Protein AF-A0A7W0FIL6-F1 (afdb_monomer_lite)

Secondary structure (DSSP, 8-state):
----------S---------S-HHHHHHHHHHHHHHSS-GGG--HHHHHHHHHHHHHHHHHHHS-HHHHHHHHHHHHHHHHHHHHHHTTSS-HHHHTSTTEE-SEE--TT---SSGGG-EEEE--SEETTEEEHHHHHHHHHH-SPPS-SS-EEEEHHHHHHHHHHHHHHHHHHH---------EEEEEE-SSEEEEEEEEEGGGTTT----STT-PPEEEEGGGS-HHHHHHHHHHTTT-----TTEEEEEPPPEEPPHHHHHHH-

Structure (mmCIF, N/CA/C/O backbone):
data_AF-A0A7W0FIL6-F1
#
_entry.id   AF-A0A7W0FIL6-F1
#
loop_
_atom_site.group_PDB
_atom_site.id
_atom_site.type_symbol
_atom_site.label_atom_id
_atom_site.label_alt_id
_atom_site.label_comp_id
_atom_site.label_asym_id
_atom_site.label_entity_id
_atom_site.label_seq_id
_atom_site.pdbx_PDB_ins_code
_atom_site.Cartn_x
_atom_site.Cartn_y
_atom_site.Cartn_z
_atom_site.occupancy
_atom_site.B_iso_or_equiv
_atom_site.auth_seq_id
_atom_site.auth_comp_id
_atom_site.auth_asym_id
_atom_site.auth_atom_id
_atom_site.pdbx_PDB_model_num
ATOM 1 N N . MET A 1 1 ? 7.454 -7.075 -6.061 1.00 23.70 1 MET A N 1
ATOM 2 C CA . MET A 1 1 ? 6.419 -7.302 -5.032 1.00 23.70 1 MET A CA 1
ATOM 3 C C . MET A 1 1 ? 5.156 -7.691 -5.775 1.00 23.70 1 MET A C 1
ATOM 5 O O . MET A 1 1 ? 4.804 -6.986 -6.708 1.00 23.70 1 MET A O 1
ATOM 9 N N . THR A 1 2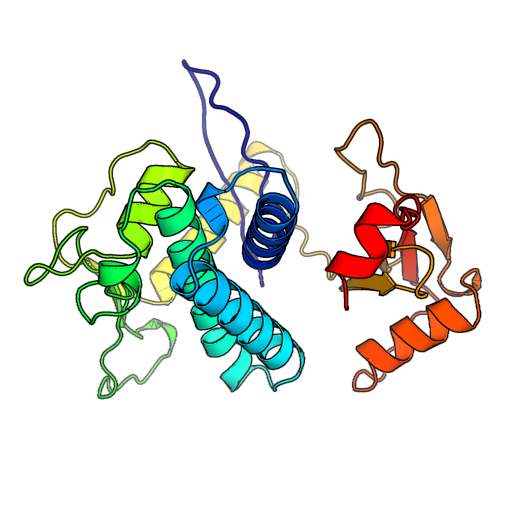 ? 4.572 -8.843 -5.459 1.00 19.53 2 THR A N 1
ATOM 10 C CA . THR A 1 2 ? 3.413 -9.409 -6.169 1.00 19.53 2 THR A CA 1
ATOM 11 C C . THR A 1 2 ? 2.161 -9.177 -5.337 1.00 19.53 2 THR A C 1
ATOM 13 O O . THR A 1 2 ? 2.180 -9.516 -4.156 1.00 19.53 2 THR A O 1
ATOM 16 N N . PHE A 1 3 ? 1.075 -8.700 -5.945 1.00 24.05 3 PHE A N 1
ATOM 17 C CA . PHE A 1 3 ? -0.268 -8.864 -5.396 1.00 24.05 3 PHE A CA 1
ATOM 18 C C . PHE A 1 3 ? -1.209 -9.386 -6.491 1.00 24.05 3 PHE A C 1
ATOM 20 O O . PHE A 1 3 ? -1.216 -8.903 -7.618 1.00 24.05 3 PHE A O 1
ATOM 27 N N . ILE A 1 4 ? -1.989 -10.417 -6.162 1.00 24.59 4 ILE A N 1
ATOM 28 C CA . ILE A 1 4 ? -3.067 -10.944 -7.003 1.00 24.59 4 ILE A CA 1
ATOM 29 C C . ILE A 1 4 ? -4.381 -10.628 -6.292 1.00 24.59 4 ILE A C 1
ATOM 31 O O . ILE A 1 4 ? -4.559 -10.971 -5.124 1.00 24.59 4 ILE A O 1
ATOM 35 N N . LEU A 1 5 ? -5.298 -9.979 -7.006 1.00 23.75 5 LEU A N 1
ATOM 36 C CA . LEU A 1 5 ? -6.695 -9.819 -6.621 1.00 23.75 5 LEU A CA 1
ATOM 37 C C . LEU A 1 5 ? -7.485 -10.998 -7.212 1.00 23.75 5 LEU A C 1
ATOM 39 O O . LEU A 1 5 ? -7.456 -11.203 -8.423 1.00 23.75 5 LEU A O 1
ATOM 43 N N . CYS A 1 6 ? -8.197 -11.761 -6.380 1.00 23.89 6 CYS A N 1
ATOM 44 C CA . CYS A 1 6 ? -9.099 -12.827 -6.825 1.00 23.89 6 CYS A CA 1
ATOM 45 C C . CYS A 1 6 ? -10.496 -12.635 -6.210 1.00 23.89 6 CYS A C 1
ATOM 47 O O . CYS A 1 6 ? -10.616 -12.370 -5.013 1.00 23.89 6 CYS A O 1
ATOM 49 N N . ILE A 1 7 ? -11.553 -12.768 -7.021 1.00 25.56 7 ILE A N 1
ATOM 50 C CA . ILE A 1 7 ? -12.960 -12.807 -6.583 1.00 25.56 7 ILE A CA 1
ATOM 51 C C . ILE A 1 7 ? -13.721 -13.817 -7.465 1.00 25.56 7 ILE A C 1
ATOM 53 O O . ILE A 1 7 ? -13.790 -13.584 -8.673 1.00 25.56 7 ILE A O 1
ATOM 57 N N . PRO A 1 8 ? -14.373 -14.866 -6.915 1.00 25.77 8 PRO A N 1
ATOM 58 C CA . PRO A 1 8 ? -15.350 -15.651 -7.664 1.00 25.77 8 PRO A CA 1
ATOM 59 C C . PRO A 1 8 ? -16.820 -15.347 -7.296 1.00 25.77 8 PRO A C 1
ATOM 61 O O . PRO A 1 8 ? -17.249 -15.457 -6.152 1.00 25.77 8 PRO A O 1
ATOM 64 N N . THR A 1 9 ? -17.535 -14.955 -8.357 1.00 33.50 9 THR A N 1
ATOM 65 C CA . THR A 1 9 ? -18.877 -15.315 -8.880 1.00 33.50 9 THR A CA 1
ATOM 66 C C . THR A 1 9 ? -20.169 -15.373 -8.041 1.00 33.50 9 THR A C 1
ATOM 68 O O . THR A 1 9 ? -20.276 -16.157 -7.105 1.00 33.50 9 THR A O 1
ATOM 71 N N . LYS A 1 10 ? -21.184 -14.697 -8.635 1.00 35.38 10 LYS A N 1
ATOM 72 C CA . LYS A 1 10 ? -22.662 -14.884 -8.636 1.00 35.38 10 LYS A CA 1
ATOM 73 C C . LYS A 1 10 ? -23.343 -14.668 -7.274 1.00 35.38 10 LYS A C 1
ATOM 75 O O . LYS A 1 10 ? -23.171 -15.458 -6.366 1.00 35.38 10 LYS A O 1
ATOM 80 N N . ASP A 1 11 ? -24.054 -13.574 -6.987 1.00 33.28 11 ASP A N 1
ATOM 81 C CA . ASP A 1 11 ? -25.182 -12.994 -7.738 1.00 33.28 11 ASP A CA 1
ATOM 82 C C . ASP A 1 11 ? -25.382 -11.483 -7.501 1.00 33.28 11 ASP A C 1
ATOM 84 O O . ASP A 1 11 ? -26.488 -10.960 -7.585 1.00 33.28 11 ASP A O 1
ATOM 88 N N . TYR A 1 12 ? -24.323 -10.729 -7.230 1.00 32.66 12 TYR A N 1
ATOM 89 C CA . TYR A 1 12 ? -24.410 -9.268 -7.207 1.00 32.66 12 TYR A CA 1
ATOM 90 C C . TYR A 1 12 ? -23.158 -8.721 -7.868 1.00 32.66 12 TYR A C 1
ATOM 92 O O . TYR A 1 12 ? -22.066 -8.941 -7.353 1.00 32.66 12 TYR A O 1
ATOM 100 N N . LEU A 1 13 ? -23.311 -8.060 -9.021 1.00 30.88 13 LEU A N 1
ATOM 101 C CA . LEU A 1 13 ? -22.233 -7.304 -9.662 1.00 30.88 13 LEU A CA 1
ATOM 102 C C . LEU A 1 13 ? -21.707 -6.272 -8.648 1.00 30.88 13 LEU A C 1
ATOM 104 O O . LEU A 1 13 ? -22.425 -5.314 -8.347 1.00 30.88 13 LEU A O 1
ATOM 108 N N . PRO A 1 14 ? -20.498 -6.451 -8.081 1.00 30.64 14 PRO A N 1
ATOM 109 C CA . PRO A 1 14 ? -19.893 -5.447 -7.228 1.00 30.64 14 PRO A CA 1
ATOM 110 C C . PRO A 1 14 ? -19.280 -4.371 -8.123 1.00 30.64 14 PRO A C 1
ATOM 112 O O . PRO A 1 14 ? -18.805 -4.660 -9.221 1.00 30.64 14 PRO A O 1
ATOM 115 N N . VAL A 1 15 ? -19.251 -3.131 -7.638 1.00 34.34 15 VAL A N 1
ATOM 116 C CA . VAL A 1 15 ? -18.434 -2.074 -8.243 1.00 34.34 15 VAL A CA 1
ATOM 117 C C . VAL A 1 15 ? -16.994 -2.582 -8.306 1.00 34.34 15 VAL A C 1
ATOM 119 O O . VAL A 1 15 ? -16.379 -2.878 -7.282 1.00 34.34 15 VAL A O 1
ATOM 122 N N . GLU A 1 16 ? -16.508 -2.750 -9.527 1.00 28.12 16 GLU A N 1
ATOM 123 C CA . GLU A 1 16 ? -15.200 -3.293 -9.847 1.00 28.12 16 GLU A CA 1
ATOM 124 C C . GLU A 1 16 ? -14.116 -2.329 -9.344 1.00 28.12 16 GLU A C 1
ATOM 126 O O . GLU A 1 16 ? -13.924 -1.249 -9.897 1.00 28.12 16 GLU A O 1
ATOM 131 N N . VAL A 1 17 ? -13.404 -2.696 -8.276 1.00 30.67 17 VAL A N 1
ATOM 132 C CA . VAL A 1 17 ? -12.165 -2.007 -7.897 1.00 30.67 17 VAL A CA 1
ATOM 133 C C . VAL A 1 17 ? -11.016 -2.786 -8.530 1.00 30.67 17 VAL A C 1
ATOM 135 O O . VAL A 1 17 ? -10.491 -3.730 -7.941 1.00 30.67 17 VAL A O 1
ATOM 138 N N . LYS A 1 18 ? -10.660 -2.423 -9.769 1.00 31.72 18 LYS A N 1
ATOM 139 C CA . LYS A 1 18 ? -9.449 -2.912 -10.443 1.00 31.72 18 LYS A CA 1
ATOM 140 C C . LYS A 1 18 ? -8.227 -2.266 -9.780 1.00 31.72 18 LYS A C 1
ATOM 142 O O . LYS A 1 18 ? -7.834 -1.162 -10.147 1.00 31.72 18 LYS A O 1
ATOM 147 N N . THR A 1 19 ? -7.632 -2.922 -8.788 1.00 34.34 19 THR A N 1
ATOM 148 C CA . THR A 1 19 ? -6.373 -2.453 -8.188 1.00 34.34 19 THR A CA 1
ATOM 149 C C . THR A 1 19 ? -5.201 -2.954 -9.028 1.00 34.34 19 THR A C 1
ATOM 151 O O . THR A 1 19 ? -5.026 -4.166 -9.173 1.00 34.34 19 THR A O 1
ATOM 154 N N . THR A 1 20 ? -4.391 -2.050 -9.582 1.00 35.09 20 THR A N 1
ATOM 155 C CA . THR A 1 20 ? -3.047 -2.403 -10.060 1.00 35.09 20 THR A CA 1
ATOM 156 C C . THR A 1 20 ? -2.151 -2.636 -8.837 1.00 35.09 20 THR A C 1
ATOM 158 O O . THR A 1 20 ? -2.536 -2.311 -7.715 1.00 35.09 20 THR A O 1
ATOM 161 N N . ASN A 1 21 ? -0.971 -3.230 -9.015 1.00 39.50 21 ASN A N 1
ATOM 162 C CA . ASN A 1 21 ? -0.033 -3.605 -7.941 1.00 39.50 21 ASN A CA 1
ATOM 163 C C . ASN A 1 21 ? 0.468 -2.444 -7.040 1.00 39.50 21 ASN A C 1
ATOM 165 O O . ASN A 1 21 ? 1.309 -2.678 -6.176 1.00 39.50 21 ASN A O 1
ATOM 169 N N . ASP A 1 22 ? -0.088 -1.238 -7.184 1.00 51.03 22 ASP A N 1
ATOM 170 C CA . ASP A 1 22 ? 0.288 -0.002 -6.506 1.00 51.03 22 ASP A CA 1
ATOM 171 C C . ASP A 1 22 ? -0.901 0.622 -5.760 1.00 51.03 22 ASP A C 1
ATOM 173 O O . ASP A 1 22 ? -1.191 1.806 -5.894 1.00 51.03 22 ASP A O 1
ATOM 177 N N . LEU A 1 23 ? -1.599 -0.159 -4.928 1.00 49.91 23 LEU A N 1
ATOM 178 C CA . LEU A 1 23 ? -2.687 0.346 -4.075 1.00 49.91 23 LEU A CA 1
ATOM 179 C C . LEU A 1 23 ? -2.270 1.603 -3.278 1.00 49.91 23 LEU A C 1
ATOM 181 O O . LEU A 1 23 ? -3.085 2.486 -3.042 1.00 49.91 23 LEU A O 1
ATOM 185 N N . ALA A 1 24 ? -0.996 1.707 -2.884 1.00 51.41 24 ALA A N 1
ATOM 186 C CA . ALA A 1 24 ? -0.465 2.899 -2.230 1.00 51.41 24 ALA A CA 1
ATOM 187 C C . ALA A 1 24 ? -0.382 4.118 -3.170 1.00 51.41 24 ALA A C 1
ATOM 189 O O . ALA A 1 24 ? -0.762 5.205 -2.747 1.00 51.41 24 ALA A O 1
ATOM 190 N N . GLU A 1 25 ? 0.056 3.959 -4.426 1.00 51.78 25 GLU A N 1
ATOM 191 C CA . GLU A 1 25 ? 0.035 5.061 -5.404 1.00 51.78 25 GLU A CA 1
ATOM 192 C C . GLU A 1 25 ? -1.402 5.422 -5.773 1.00 51.78 25 GLU A C 1
ATOM 194 O O . GLU A 1 25 ? -1.750 6.590 -5.710 1.00 51.78 25 GLU A O 1
ATOM 199 N N . GLN A 1 26 ? -2.278 4.443 -6.012 1.00 52.59 26 GLN A N 1
ATOM 200 C CA . GLN A 1 26 ? -3.687 4.696 -6.329 1.00 52.59 26 GLN A CA 1
ATOM 201 C C . GLN A 1 26 ? -4.420 5.444 -5.207 1.00 52.59 26 GLN A C 1
ATOM 203 O O . GLN A 1 26 ? -5.160 6.389 -5.470 1.00 52.59 26 GLN A O 1
ATOM 208 N N . ILE A 1 27 ? -4.221 5.054 -3.939 1.00 55.31 27 ILE A N 1
ATOM 209 C CA . ILE A 1 27 ? -4.828 5.779 -2.814 1.00 55.31 27 ILE A CA 1
ATOM 210 C C . ILE A 1 27 ? -4.189 7.166 -2.674 1.00 55.31 27 ILE A C 1
ATOM 212 O O . ILE A 1 27 ? -4.884 8.122 -2.333 1.00 55.31 27 ILE A O 1
ATOM 216 N N . LEU A 1 28 ? -2.885 7.302 -2.926 1.00 57.16 28 LEU A N 1
ATOM 217 C CA . LEU A 1 28 ? -2.220 8.601 -2.903 1.00 57.16 28 LEU A CA 1
ATOM 218 C C . LEU A 1 28 ? -2.788 9.538 -3.979 1.00 57.16 28 LEU A C 1
ATOM 220 O O . LEU A 1 28 ? -3.162 10.663 -3.657 1.00 57.16 28 LEU A O 1
ATOM 224 N N . GLU A 1 29 ? -2.939 9.049 -5.206 1.00 58.44 29 GLU A N 1
ATOM 225 C CA . GLU A 1 29 ? -3.546 9.749 -6.339 1.00 58.44 29 GLU A CA 1
ATOM 226 C C . GLU A 1 29 ? -5.005 10.129 -6.055 1.00 58.44 29 GLU A C 1
ATOM 228 O O . GLU A 1 29 ? -5.404 11.274 -6.273 1.00 58.44 29 GLU A O 1
ATOM 233 N N . GLU A 1 30 ? -5.806 9.209 -5.504 1.00 53.00 30 GLU A N 1
ATOM 234 C CA . GLU A 1 30 ? -7.197 9.479 -5.122 1.00 53.00 30 GLU A CA 1
ATOM 235 C C . GLU A 1 30 ? -7.268 10.561 -4.033 1.00 53.00 30 GLU A C 1
ATOM 237 O O . GLU A 1 30 ? -8.121 11.448 -4.084 1.00 53.00 30 GLU A O 1
ATOM 242 N N . LEU A 1 31 ? -6.356 10.542 -3.057 1.00 56.38 31 LEU A N 1
ATOM 243 C CA . LEU A 1 31 ? -6.318 11.525 -1.972 1.00 56.38 31 LEU A CA 1
ATOM 244 C C . LEU A 1 31 ? -5.804 12.895 -2.423 1.00 56.38 31 LEU A C 1
ATOM 246 O O . LEU A 1 31 ? -6.327 13.913 -1.963 1.00 56.38 31 LEU A O 1
ATOM 250 N N . GLU A 1 32 ? -4.830 12.948 -3.330 1.00 57.94 32 GLU A N 1
ATOM 251 C CA . GLU A 1 32 ? -4.402 14.189 -3.974 1.00 57.94 32 GLU A CA 1
ATOM 252 C C . GLU A 1 32 ? -5.540 14.765 -4.825 1.00 57.94 32 GLU A C 1
ATOM 254 O O . GLU A 1 32 ? -5.921 15.922 -4.637 1.00 57.94 32 GLU A O 1
ATOM 259 N N . TYR A 1 33 ? -6.201 13.947 -5.646 1.00 54.91 33 TYR A N 1
ATOM 260 C CA . TYR A 1 33 ? -7.388 14.349 -6.402 1.00 54.91 33 TYR A CA 1
ATOM 261 C C . TYR A 1 33 ? -8.513 14.881 -5.495 1.00 54.91 33 TYR A C 1
ATOM 263 O O . TYR A 1 33 ? -9.087 15.942 -5.757 1.00 54.91 33 TYR A O 1
ATOM 271 N N . LEU A 1 34 ? -8.807 14.199 -4.382 1.00 50.22 34 LEU A N 1
ATOM 272 C CA . LEU A 1 34 ? -9.838 14.603 -3.417 1.00 50.22 34 LEU A CA 1
ATOM 273 C C . LEU A 1 34 ? -9.476 15.872 -2.631 1.00 50.22 34 LEU A C 1
ATOM 275 O O . LEU A 1 34 ? -10.378 16.614 -2.237 1.00 50.22 34 LEU A O 1
ATOM 279 N N . LYS A 1 35 ? -8.182 16.151 -2.437 1.00 53.34 35 LYS A N 1
ATOM 280 C CA . LYS A 1 35 ? -7.675 17.423 -1.899 1.00 53.34 35 LYS A CA 1
ATOM 281 C C . LYS A 1 35 ? -7.891 18.581 -2.885 1.00 53.34 35 LYS A C 1
ATOM 283 O O . LYS A 1 35 ? -8.121 19.706 -2.442 1.00 53.34 35 LYS A O 1
ATOM 288 N N . PHE A 1 36 ? -7.838 18.326 -4.195 1.00 53.16 36 PHE A N 1
ATOM 289 C CA . PHE A 1 36 ? -8.001 19.346 -5.241 1.00 53.16 36 PHE A CA 1
ATOM 290 C C . PHE A 1 36 ? -9.452 19.551 -5.713 1.00 53.16 36 PHE A C 1
ATOM 292 O O . PHE A 1 36 ? -9.804 20.654 -6.149 1.00 53.16 36 PHE A O 1
ATOM 299 N N . GLY A 1 37 ? -10.309 18.531 -5.597 1.00 47.62 37 GLY A N 1
ATOM 300 C CA . GLY A 1 37 ? -11.751 18.641 -5.822 1.00 47.62 37 GLY A CA 1
ATOM 301 C C . GLY A 1 37 ? -12.422 19.526 -4.764 1.00 47.62 37 GLY A C 1
ATOM 302 O O . GLY A 1 37 ? -12.008 19.550 -3.612 1.00 47.62 37 GLY A O 1
ATOM 303 N N . LYS A 1 38 ? -13.492 20.256 -5.118 1.00 46.44 38 LYS A N 1
ATOM 304 C CA . LYS A 1 38 ? -14.219 21.235 -4.263 1.00 46.44 38 LYS A CA 1
ATOM 305 C C . LYS A 1 38 ? -14.827 20.680 -2.947 1.00 46.44 38 LYS A C 1
ATOM 307 O O . LYS A 1 38 ? -15.640 21.350 -2.309 1.00 46.44 38 LYS A O 1
ATOM 312 N N . ASN A 1 39 ? -14.462 19.479 -2.505 1.00 47.75 39 ASN A N 1
ATOM 313 C CA . ASN A 1 39 ? -14.934 18.876 -1.268 1.00 47.75 39 ASN A CA 1
ATOM 314 C C . ASN A 1 39 ? -14.144 19.406 -0.057 1.00 47.75 39 ASN A C 1
ATOM 316 O O . ASN A 1 39 ? -13.107 18.866 0.316 1.00 47.75 39 ASN A O 1
ATOM 320 N N . LYS A 1 40 ? -14.721 20.392 0.653 1.00 51.78 40 LYS A N 1
ATOM 321 C CA . LYS A 1 40 ? -14.292 20.872 1.995 1.00 51.78 40 LYS A CA 1
ATOM 322 C C . LYS A 1 40 ? -14.059 19.758 3.041 1.00 51.78 40 LYS A C 1
ATOM 324 O O . LYS A 1 40 ? -13.530 20.025 4.110 1.00 51.78 40 LYS A O 1
ATOM 329 N N . LEU A 1 41 ? -14.449 18.516 2.754 1.00 50.28 41 LEU A N 1
ATOM 330 C CA . LEU A 1 41 ? -14.239 17.329 3.589 1.00 50.28 41 LEU A CA 1
ATOM 331 C C . LEU A 1 41 ? -12.758 17.017 3.877 1.00 50.28 41 LEU A C 1
ATOM 333 O O . LEU A 1 41 ? -12.466 16.477 4.941 1.00 50.28 41 LEU A O 1
ATOM 337 N N . PHE A 1 42 ? -11.830 17.396 2.991 1.00 51.41 42 PHE A N 1
ATOM 338 C CA . PHE A 1 42 ? -10.390 17.128 3.144 1.00 51.41 42 PHE A CA 1
ATOM 339 C C . PHE A 1 42 ? -9.591 18.306 3.732 1.00 51.41 42 PHE A C 1
ATOM 341 O O . PHE A 1 42 ? -8.369 18.236 3.839 1.00 51.41 42 PHE A O 1
ATOM 348 N N . SER A 1 43 ? -10.257 19.381 4.171 1.00 55.31 43 SER A N 1
ATOM 349 C CA . SER A 1 43 ? -9.596 20.616 4.620 1.00 55.31 43 SER A CA 1
ATOM 350 C C . SER A 1 43 ? -9.091 20.589 6.068 1.00 55.31 43 SER A C 1
ATOM 352 O O . SER A 1 43 ? -8.734 21.638 6.604 1.00 55.31 43 SER A O 1
ATOM 354 N N . THR A 1 44 ? -9.107 19.438 6.750 1.00 67.69 44 THR A N 1
ATOM 355 C CA . THR A 1 44 ? -8.626 19.368 8.138 1.00 67.69 44 THR A CA 1
ATOM 356 C C . THR A 1 44 ? -7.119 19.121 8.167 1.00 67.69 44 THR A C 1
ATOM 358 O O . THR A 1 44 ? -6.603 18.252 7.460 1.00 67.69 44 THR A O 1
ATOM 361 N N . ASN A 1 45 ? -6.405 19.862 9.021 1.00 78.31 45 ASN A N 1
ATOM 362 C CA . ASN A 1 45 ? -4.948 19.750 9.167 1.00 78.31 45 ASN A CA 1
ATOM 363 C C . ASN A 1 45 ? -4.493 18.309 9.467 1.00 78.31 45 ASN A C 1
ATOM 365 O O . ASN A 1 45 ? -3.425 17.903 9.020 1.00 78.31 45 ASN A O 1
ATOM 369 N N . ALA A 1 46 ? -5.319 17.522 10.167 1.00 82.56 46 ALA A N 1
ATOM 370 C CA . ALA A 1 46 ? -5.036 16.124 10.484 1.00 82.56 46 ALA A CA 1
ATOM 371 C C . ALA A 1 46 ? -4.989 15.227 9.233 1.00 82.56 46 ALA A C 1
ATOM 373 O O . ALA A 1 46 ? -4.020 14.497 9.046 1.00 82.56 46 ALA A O 1
ATOM 374 N N . ILE A 1 47 ? -5.989 15.318 8.347 1.00 81.44 47 ILE A N 1
ATOM 375 C CA . ILE A 1 47 ? -6.035 14.516 7.112 1.00 81.44 47 ILE A CA 1
ATOM 376 C C . ILE A 1 47 ? -4.888 14.918 6.177 1.00 81.44 47 ILE A C 1
ATOM 378 O O . ILE A 1 47 ? -4.183 14.059 5.654 1.00 81.44 47 ILE A O 1
ATOM 382 N N . SER A 1 48 ? -4.649 16.226 6.031 1.00 78.38 48 SER A N 1
ATOM 383 C CA . SER A 1 48 ? -3.534 16.755 5.235 1.00 78.38 48 SER A CA 1
ATOM 384 C C . SER A 1 48 ? -2.171 16.286 5.762 1.00 78.38 48 SER A C 1
ATOM 386 O O . SER A 1 48 ? -1.298 15.918 4.978 1.00 78.38 48 SER A O 1
ATOM 388 N N . SER A 1 49 ? -1.995 16.231 7.087 1.00 84.62 49 SER A N 1
ATOM 389 C CA . SER A 1 49 ? -0.781 15.700 7.718 1.00 84.62 49 SER A CA 1
ATOM 390 C C . SER A 1 49 ? -0.572 14.216 7.404 1.00 84.62 49 SER A C 1
ATOM 392 O O . SER A 1 49 ? 0.527 13.835 7.009 1.00 84.62 49 SER A O 1
ATOM 394 N N . CYS A 1 50 ? -1.625 13.393 7.489 1.00 85.62 50 CYS A N 1
ATOM 395 C CA . CYS A 1 50 ? -1.551 11.981 7.108 1.00 85.62 50 CYS A CA 1
ATOM 396 C C . CYS A 1 50 ? -1.132 11.810 5.640 1.00 85.62 50 CYS A C 1
ATOM 398 O O . CYS A 1 50 ? -0.214 11.047 5.363 1.00 85.62 50 CYS A O 1
ATOM 400 N N . ILE A 1 51 ? -1.726 12.563 4.709 1.00 79.88 51 ILE A N 1
ATOM 401 C CA . ILE A 1 51 ? -1.345 12.504 3.286 1.00 79.88 51 ILE A CA 1
ATOM 402 C C . ILE A 1 51 ? 0.132 12.878 3.111 1.00 79.88 51 ILE A C 1
ATOM 404 O O . ILE A 1 51 ? 0.888 12.124 2.509 1.00 79.88 51 ILE A O 1
ATOM 408 N N . LYS A 1 52 ? 0.582 13.992 3.705 1.00 79.94 52 LYS A N 1
ATOM 409 C CA . LYS A 1 52 ? 1.989 14.420 3.618 1.00 79.94 52 LYS A CA 1
ATOM 410 C C . LYS A 1 52 ? 2.954 13.364 4.159 1.00 79.94 52 LYS A C 1
ATOM 412 O O . LYS A 1 52 ? 3.954 13.070 3.511 1.00 79.94 52 LYS A O 1
ATOM 417 N N . GLN A 1 53 ? 2.658 12.783 5.322 1.00 86.62 53 GLN A N 1
ATOM 418 C CA . GLN A 1 53 ? 3.478 11.712 5.895 1.00 86.62 53 GLN A CA 1
ATOM 419 C C . GLN A 1 53 ? 3.499 10.480 4.991 1.00 86.62 53 GLN A C 1
ATOM 421 O O . GLN A 1 53 ? 4.560 9.896 4.789 1.00 86.62 53 GLN A O 1
ATOM 426 N N . ALA A 1 54 ? 2.360 10.115 4.399 1.00 85.12 54 ALA A N 1
ATOM 427 C CA . ALA A 1 54 ? 2.306 9.023 3.441 1.00 85.12 54 ALA A CA 1
ATOM 428 C C . ALA A 1 54 ? 3.214 9.257 2.229 1.00 85.12 54 ALA A C 1
ATOM 430 O O . ALA A 1 54 ? 3.948 8.341 1.858 1.00 85.12 54 ALA A O 1
ATOM 431 N N . CYS A 1 55 ? 3.205 10.466 1.654 1.00 77.44 55 CYS A N 1
ATOM 432 C CA . CYS A 1 55 ? 4.087 10.838 0.546 1.00 77.44 55 CYS A CA 1
ATOM 433 C C . CYS A 1 55 ? 5.564 10.731 0.934 1.00 77.44 55 CYS A C 1
ATOM 435 O O . CYS A 1 55 ? 6.361 10.206 0.160 1.00 77.44 55 CYS A O 1
ATOM 437 N N . ILE A 1 56 ? 5.930 11.236 2.118 1.00 81.00 56 ILE A N 1
ATOM 438 C CA . ILE A 1 56 ? 7.312 11.199 2.617 1.00 81.00 56 ILE A CA 1
ATOM 439 C C . ILE A 1 56 ? 7.766 9.746 2.746 1.00 81.00 56 ILE A C 1
ATOM 441 O O . ILE A 1 56 ? 8.727 9.352 2.094 1.00 81.00 56 ILE A O 1
ATOM 445 N N . TYR A 1 57 ? 7.011 8.916 3.474 1.00 83.88 57 TYR A N 1
ATOM 446 C CA . TYR A 1 57 ? 7.346 7.501 3.630 1.00 83.88 57 TYR A CA 1
ATOM 447 C C . TYR A 1 57 ? 7.399 6.754 2.299 1.00 83.88 57 TYR A C 1
ATOM 449 O O . TYR A 1 57 ? 8.233 5.873 2.138 1.00 83.88 57 TYR A O 1
ATOM 457 N N . TYR A 1 58 ? 6.545 7.107 1.339 1.00 80.00 58 TYR A N 1
ATOM 458 C CA . TYR A 1 58 ? 6.555 6.500 0.012 1.00 80.00 58 TYR A CA 1
ATOM 459 C C . TYR A 1 58 ? 7.834 6.821 -0.773 1.00 80.00 58 TYR A C 1
ATOM 461 O O . TYR A 1 58 ? 8.482 5.928 -1.320 1.00 80.00 58 TYR A O 1
ATOM 469 N N . ARG A 1 59 ? 8.219 8.102 -0.809 1.00 75.94 59 ARG A N 1
ATOM 470 C CA . ARG A 1 59 ? 9.444 8.567 -1.480 1.00 75.94 59 ARG A CA 1
ATOM 471 C C . ARG A 1 59 ? 10.691 7.996 -0.811 1.00 75.94 59 ARG A C 1
ATOM 473 O O . ARG A 1 59 ? 11.605 7.538 -1.498 1.00 75.94 59 ARG A O 1
ATOM 480 N N . ASP A 1 60 ? 10.694 7.944 0.516 1.00 74.50 60 ASP A N 1
ATOM 481 C CA . ASP A 1 60 ? 11.771 7.322 1.277 1.00 74.50 60 ASP A CA 1
ATOM 482 C C . ASP A 1 60 ? 11.831 5.818 0.973 1.00 74.50 60 ASP A C 1
ATOM 484 O O . ASP A 1 60 ? 12.899 5.306 0.656 1.00 74.50 60 ASP A O 1
ATOM 488 N N . ALA A 1 61 ? 10.692 5.112 0.946 1.00 71.19 61 ALA A N 1
ATOM 489 C CA . ALA A 1 61 ? 10.628 3.688 0.598 1.00 71.19 61 ALA A CA 1
ATOM 490 C C . ALA A 1 61 ? 11.233 3.385 -0.780 1.00 71.19 61 ALA A C 1
ATOM 492 O O . ALA A 1 61 ? 11.921 2.374 -0.924 1.00 71.19 61 ALA A O 1
ATOM 493 N N . LYS A 1 62 ? 11.009 4.267 -1.765 1.00 72.38 62 LYS A N 1
ATOM 494 C CA . LYS A 1 62 ? 11.586 4.156 -3.115 1.00 72.38 62 LYS A CA 1
ATOM 495 C C . LYS A 1 62 ? 13.098 4.389 -3.156 1.00 72.38 62 LYS A C 1
ATOM 497 O O . LYS A 1 62 ? 13.762 3.839 -4.029 1.00 72.38 62 LYS A O 1
ATOM 502 N N . SER A 1 63 ? 13.635 5.213 -2.258 1.00 69.69 63 SER A N 1
ATOM 503 C CA . SER A 1 63 ? 15.047 5.621 -2.279 1.00 69.69 63 SER A CA 1
ATOM 504 C C . SER A 1 63 ? 15.954 4.798 -1.357 1.00 69.69 63 SER A C 1
ATOM 506 O O . SER A 1 63 ? 17.172 4.792 -1.551 1.00 69.69 63 SER A O 1
ATOM 508 N N . VAL A 1 64 ? 15.398 4.086 -0.370 1.00 61.56 64 VAL A N 1
ATOM 509 C CA . VAL A 1 64 ? 16.175 3.259 0.568 1.00 61.56 64 VAL A CA 1
ATOM 510 C C . VAL A 1 64 ? 16.381 1.818 0.089 1.00 61.56 64 VAL A C 1
ATOM 512 O O . VAL A 1 64 ? 15.636 1.268 -0.716 1.00 61.56 64 VAL A O 1
ATOM 515 N N . ASN A 1 65 ? 17.387 1.158 0.667 1.00 49.62 65 ASN A N 1
ATOM 516 C CA . ASN A 1 65 ? 17.678 -0.255 0.435 1.00 49.62 65 ASN A CA 1
ATOM 517 C C . ASN A 1 65 ? 16.513 -1.171 0.894 1.00 49.62 65 ASN A C 1
ATOM 519 O O . ASN A 1 65 ? 15.786 -0.860 1.844 1.00 49.62 65 ASN A O 1
ATOM 523 N N . TRP A 1 66 ? 16.375 -2.342 0.261 1.00 50.06 66 TRP A N 1
ATOM 524 C CA . TRP A 1 66 ? 15.243 -3.268 0.395 1.00 50.06 66 TRP A CA 1
ATOM 525 C C . TRP A 1 66 ? 14.893 -3.629 1.847 1.00 50.06 66 TRP A C 1
ATOM 527 O O . TRP A 1 66 ? 13.713 -3.777 2.161 1.00 50.06 66 TRP A O 1
ATOM 537 N N . ARG A 1 67 ? 15.884 -3.687 2.752 1.00 47.75 67 ARG A N 1
ATOM 538 C CA . ARG A 1 67 ? 15.683 -3.997 4.181 1.00 47.75 67 ARG A CA 1
ATOM 539 C C . ARG A 1 67 ? 14.753 -3.020 4.910 1.00 47.75 67 ARG A C 1
ATOM 541 O O . ARG A 1 67 ? 14.005 -3.457 5.775 1.00 47.75 67 ARG A O 1
ATOM 548 N N . SER A 1 68 ? 14.778 -1.734 4.558 1.00 56.91 68 SER A N 1
ATOM 549 C CA . SER A 1 68 ? 13.960 -0.699 5.217 1.00 56.91 68 SER A CA 1
ATOM 550 C C . SER A 1 68 ? 12.732 -0.301 4.393 1.00 56.91 68 SER A C 1
ATOM 552 O O . SER A 1 68 ? 11.774 0.243 4.939 1.00 56.91 68 SER A O 1
ATOM 554 N N . SER A 1 69 ? 12.738 -0.610 3.092 1.00 62.91 69 SER A N 1
ATOM 555 C CA . SER A 1 69 ? 11.672 -0.237 2.153 1.00 62.91 69 SER A CA 1
ATOM 556 C C . SER A 1 69 ? 10.292 -0.764 2.566 1.00 62.91 69 SER A C 1
ATOM 558 O O . SER A 1 69 ? 9.324 -0.010 2.572 1.00 62.91 69 SER A O 1
ATOM 560 N N . GLY A 1 70 ? 10.192 -2.028 3.000 1.00 66.38 70 GLY A N 1
ATOM 561 C CA . GLY A 1 70 ? 8.913 -2.645 3.372 1.00 66.38 70 GLY A CA 1
ATOM 562 C C . GLY A 1 70 ? 8.228 -1.955 4.554 1.00 66.38 70 GLY A C 1
ATOM 563 O O . GLY A 1 70 ? 7.018 -1.737 4.529 1.00 66.38 70 GLY A O 1
ATOM 564 N N . LEU A 1 71 ? 9.006 -1.544 5.560 1.00 76.88 71 LEU A N 1
ATOM 565 C CA . LEU A 1 71 ? 8.489 -0.812 6.716 1.00 76.88 71 LEU A CA 1
ATOM 566 C C . LEU A 1 71 ? 7.971 0.578 6.319 1.00 76.88 71 LEU A C 1
ATOM 568 O O . LEU A 1 71 ? 6.930 1.019 6.805 1.00 76.88 71 LEU A O 1
ATOM 572 N N . LEU A 1 72 ? 8.676 1.260 5.418 1.00 76.81 72 LEU A N 1
ATOM 573 C CA . LEU A 1 72 ? 8.275 2.577 4.928 1.00 76.81 72 LEU A CA 1
ATOM 574 C C . LEU A 1 72 ? 7.036 2.496 4.024 1.00 76.81 72 LEU A C 1
ATOM 576 O O . LEU A 1 72 ? 6.108 3.282 4.207 1.00 76.81 72 LEU A O 1
ATOM 580 N N . TYR A 1 73 ? 6.944 1.498 3.138 1.00 78.06 73 TYR A N 1
ATOM 581 C CA . TYR A 1 73 ? 5.722 1.233 2.367 1.00 78.06 73 TYR A CA 1
ATOM 582 C C . TYR A 1 73 ? 4.522 0.971 3.277 1.00 78.06 73 TYR A C 1
ATOM 584 O O . TYR A 1 73 ? 3.438 1.507 3.051 1.00 78.06 73 TYR A O 1
ATOM 592 N N . TYR A 1 74 ? 4.725 0.203 4.346 1.00 83.62 74 TYR A N 1
ATOM 593 C CA . TYR A 1 74 ? 3.697 -0.034 5.350 1.00 83.62 74 TYR A CA 1
ATOM 594 C C . TYR A 1 74 ? 3.230 1.262 6.036 1.00 83.62 74 TYR A C 1
ATOM 596 O O . TYR A 1 74 ? 2.024 1.504 6.139 1.00 83.62 74 TYR A O 1
ATOM 604 N N . TYR A 1 75 ? 4.151 2.127 6.474 1.00 86.88 75 TYR A N 1
ATOM 605 C CA . TYR A 1 75 ? 3.782 3.409 7.084 1.00 86.88 75 TYR A CA 1
ATOM 606 C C . TYR A 1 75 ? 3.136 4.378 6.097 1.00 86.88 75 TYR A C 1
ATOM 608 O O . TYR A 1 75 ? 2.252 5.145 6.492 1.00 86.88 75 TYR A O 1
ATOM 616 N N . SER A 1 76 ? 3.529 4.324 4.824 1.00 85.00 76 SER A N 1
ATOM 617 C CA . SER A 1 76 ? 2.863 5.060 3.757 1.00 85.00 76 SER A CA 1
ATOM 618 C C . SER A 1 76 ? 1.406 4.613 3.625 1.00 85.00 76 SER A C 1
ATOM 620 O O . SER A 1 76 ? 0.499 5.417 3.848 1.00 85.00 76 SER A O 1
ATOM 622 N N . PHE A 1 77 ? 1.172 3.312 3.413 1.00 86.38 77 PHE A N 1
ATOM 623 C CA . PHE A 1 77 ? -0.169 2.730 3.324 1.00 86.38 77 PHE A CA 1
ATOM 624 C C . PHE A 1 77 ? -1.038 3.081 4.537 1.00 86.38 77 PHE A C 1
ATOM 626 O O . PHE A 1 77 ? -2.184 3.500 4.388 1.00 86.38 77 PHE A O 1
ATOM 633 N N . LEU A 1 78 ? -0.503 2.946 5.750 1.00 88.88 78 LEU A N 1
ATOM 634 C CA . LEU A 1 78 ? -1.257 3.234 6.964 1.00 88.88 78 LEU A CA 1
ATOM 635 C C . LEU A 1 78 ? -1.750 4.686 7.003 1.00 88.88 78 LEU A C 1
ATOM 637 O O . LEU A 1 78 ? -2.894 4.949 7.377 1.00 88.88 78 LEU A O 1
ATOM 641 N N . ASN A 1 79 ? -0.879 5.633 6.663 1.00 88.38 79 ASN A N 1
ATOM 642 C CA . ASN A 1 79 ? -1.226 7.047 6.667 1.00 88.38 79 ASN A CA 1
ATOM 643 C C . ASN A 1 79 ? -2.259 7.380 5.583 1.00 88.38 79 ASN A C 1
ATOM 645 O O . ASN A 1 79 ? -3.185 8.151 5.843 1.00 88.38 79 ASN A O 1
ATOM 649 N N . LEU A 1 80 ? -2.171 6.733 4.422 1.00 84.81 80 LEU A N 1
ATOM 650 C CA . LEU A 1 80 ? -3.189 6.818 3.376 1.00 84.81 80 LEU A CA 1
ATOM 651 C C . LEU A 1 80 ? -4.538 6.264 3.851 1.00 84.81 80 LEU A C 1
ATOM 653 O O . LEU A 1 80 ? -5.560 6.936 3.726 1.00 84.81 80 LEU A O 1
ATOM 657 N N . ALA A 1 81 ? -4.550 5.089 4.482 1.00 86.38 81 ALA A N 1
ATOM 658 C CA . ALA A 1 81 ? -5.763 4.493 5.034 1.00 86.38 81 ALA A CA 1
ATOM 659 C C . ALA A 1 81 ? -6.412 5.401 6.095 1.00 86.38 81 ALA A C 1
ATOM 661 O O . ALA A 1 81 ? -7.624 5.617 6.077 1.00 86.38 81 ALA A O 1
ATOM 662 N N . LYS A 1 82 ? -5.613 6.006 6.983 1.00 89.62 82 LYS A N 1
ATOM 663 C CA . LYS A 1 82 ? -6.078 7.005 7.960 1.00 89.62 82 LYS A CA 1
ATOM 664 C C . LYS A 1 82 ? -6.704 8.227 7.283 1.00 89.62 82 LYS A C 1
ATOM 666 O O . LYS A 1 82 ? -7.810 8.628 7.650 1.00 89.62 82 LYS A O 1
ATOM 671 N N . ALA A 1 83 ? -6.030 8.795 6.284 1.00 84.81 83 ALA A N 1
ATOM 672 C CA . ALA A 1 83 ? -6.535 9.937 5.527 1.00 84.81 83 ALA A CA 1
ATOM 673 C C . ALA A 1 83 ? -7.856 9.610 4.812 1.00 84.81 83 ALA A C 1
ATOM 675 O O . ALA A 1 83 ? -8.806 10.391 4.890 1.00 84.81 83 ALA A O 1
ATOM 676 N N . TYR A 1 84 ? -7.947 8.430 4.196 1.00 83.69 84 TYR A N 1
ATOM 677 C CA . TYR A 1 84 ? -9.157 7.935 3.545 1.00 83.69 84 TYR A CA 1
ATOM 678 C C . TYR A 1 84 ? -10.330 7.811 4.529 1.00 83.69 84 TYR A C 1
ATOM 680 O O . TYR A 1 84 ? -11.418 8.337 4.281 1.00 83.69 84 TYR A O 1
ATOM 688 N N . LEU A 1 85 ? -10.107 7.177 5.685 1.00 87.06 85 LEU A N 1
ATOM 689 C CA . LEU A 1 85 ? -11.128 7.019 6.726 1.00 87.06 85 LEU A CA 1
ATOM 690 C C . LEU A 1 85 ? -11.599 8.365 7.294 1.00 87.06 85 LEU A C 1
ATOM 692 O O . LEU A 1 85 ? -12.802 8.556 7.498 1.00 87.06 85 LEU A O 1
ATOM 696 N N . GLY A 1 86 ? -10.672 9.305 7.498 1.00 85.44 86 GLY A N 1
ATOM 697 C CA . GLY A 1 86 ? -10.984 10.679 7.888 1.00 85.44 86 GLY A CA 1
ATOM 698 C C . GLY A 1 86 ? -11.824 11.408 6.839 1.00 85.44 86 GLY A C 1
ATOM 699 O O . GLY A 1 86 ? -12.853 11.999 7.162 1.00 85.44 86 GLY A O 1
ATOM 700 N N . GLY A 1 87 ? -11.441 11.303 5.564 1.00 79.94 87 GLY A N 1
ATOM 701 C CA . GLY A 1 87 ? -12.163 11.898 4.437 1.00 79.94 87 GLY A CA 1
ATOM 702 C C . GLY A 1 87 ? -13.578 11.345 4.254 1.00 79.94 87 GLY A C 1
ATOM 703 O O . GLY A 1 87 ? -14.504 12.083 3.918 1.00 79.94 87 GLY A O 1
ATOM 704 N N . LYS A 1 88 ? -13.783 10.056 4.554 1.00 79.62 88 LYS A N 1
ATOM 705 C CA . LYS A 1 88 ? -15.106 9.410 4.592 1.00 79.62 88 LYS A CA 1
ATOM 706 C C . LYS A 1 88 ? -15.891 9.686 5.881 1.00 79.62 88 LYS A C 1
ATOM 708 O O . LYS A 1 88 ? -16.995 9.165 6.017 1.00 79.62 88 LYS A O 1
ATOM 713 N N . LYS A 1 89 ? -15.357 10.484 6.819 1.00 82.56 89 LYS A N 1
ATOM 714 C CA . LYS A 1 89 ? -15.944 10.756 8.148 1.00 82.56 89 LYS A CA 1
ATOM 715 C C . LYS A 1 89 ? -16.217 9.492 8.975 1.00 82.56 89 LYS A C 1
ATOM 717 O O . LYS A 1 89 ? -17.076 9.497 9.851 1.00 82.56 89 LYS A O 1
ATOM 722 N N . MET A 1 90 ? -15.492 8.407 8.708 1.00 84.69 90 MET A N 1
ATOM 723 C CA . MET A 1 90 ? -15.568 7.177 9.510 1.00 84.69 90 MET A CA 1
ATOM 724 C C . MET A 1 90 ? -14.729 7.274 10.784 1.00 84.69 90 MET A C 1
ATOM 726 O O . MET A 1 90 ? -14.891 6.472 11.699 1.00 84.69 90 MET A O 1
ATOM 730 N N . VAL A 1 91 ? -13.821 8.246 10.808 1.00 88.19 91 VAL A N 1
ATOM 731 C CA . VAL A 1 91 ? -12.926 8.580 11.906 1.00 88.19 91 VAL A CA 1
ATOM 732 C C . VAL A 1 91 ? -12.856 10.104 11.984 1.00 88.19 91 VAL A C 1
ATOM 734 O O . VAL A 1 91 ? -12.769 10.785 10.961 1.00 88.19 91 VAL A O 1
ATOM 737 N N . THR A 1 92 ? -12.907 10.655 13.189 1.00 87.69 92 THR A N 1
ATOM 738 C CA . THR A 1 92 ? -12.811 12.098 13.430 1.00 87.69 92 THR A CA 1
ATOM 739 C C . THR A 1 92 ? -11.366 12.596 13.345 1.00 87.69 92 THR A C 1
ATOM 741 O O . THR A 1 92 ? -10.414 11.862 13.607 1.00 87.69 92 THR A O 1
ATOM 744 N N . SER A 1 93 ? -11.173 13.886 13.049 1.00 84.19 93 SER A N 1
ATOM 745 C CA . SER A 1 93 ? -9.833 14.493 13.049 1.00 84.19 93 SER A CA 1
ATOM 746 C C . SER A 1 93 ? -9.121 14.369 14.400 1.00 84.19 93 SER A C 1
ATOM 748 O O . SER A 1 93 ? -7.905 14.219 14.423 1.00 84.19 93 SER A O 1
ATOM 750 N N . THR A 1 94 ? -9.864 14.390 15.510 1.00 85.75 94 THR A N 1
ATOM 751 C CA . THR A 1 94 ? -9.313 14.188 16.857 1.00 85.75 94 THR A CA 1
ATOM 752 C C . THR A 1 94 ? -8.815 12.760 17.050 1.00 85.75 94 THR A C 1
ATOM 754 O O . THR A 1 94 ? -7.740 12.555 17.604 1.00 85.75 94 THR A O 1
ATOM 757 N N . GLU A 1 95 ? -9.554 11.759 16.569 1.00 88.38 95 GLU A N 1
ATOM 758 C CA . GLU A 1 95 ? -9.120 10.362 16.651 1.00 88.38 95 GLU A CA 1
ATOM 759 C C . GLU A 1 95 ? -7.839 10.126 15.846 1.00 88.38 95 GLU A C 1
ATOM 761 O O . GLU A 1 95 ? -6.930 9.474 16.360 1.00 88.38 95 GLU A O 1
ATOM 766 N N . LEU A 1 96 ? -7.716 10.730 14.654 1.00 85.12 96 LEU A N 1
ATOM 767 C CA . LEU A 1 96 ? -6.516 10.647 13.805 1.00 85.12 96 LEU A CA 1
ATOM 768 C C . LEU A 1 96 ? -5.232 11.106 14.507 1.00 85.12 96 LEU A C 1
ATOM 770 O O . LEU A 1 96 ? -4.155 10.598 14.201 1.00 85.12 96 LEU A O 1
ATOM 774 N N . THR A 1 97 ? -5.343 12.046 15.448 1.00 81.69 97 THR A N 1
ATOM 775 C CA . THR A 1 97 ? -4.205 12.618 16.182 1.00 81.69 97 THR A CA 1
ATOM 776 C C . THR A 1 97 ? -3.943 11.953 17.535 1.00 81.69 97 THR A C 1
ATOM 778 O O . THR A 1 97 ? -3.103 12.430 18.292 1.00 81.69 97 THR A O 1
ATOM 781 N N . THR A 1 98 ? -4.661 10.882 17.882 1.00 83.94 98 THR A N 1
ATOM 782 C CA . THR A 1 98 ? -4.549 10.215 19.192 1.00 83.94 98 THR A CA 1
ATOM 783 C C . THR A 1 98 ? -4.138 8.751 19.057 1.00 83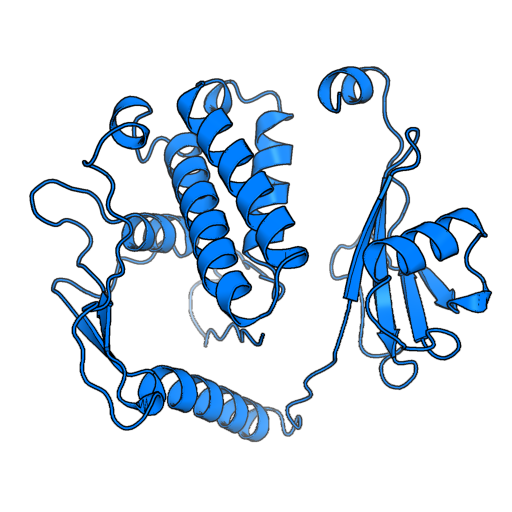.94 98 THR A C 1
ATOM 785 O O . THR A 1 98 ? -4.190 8.156 17.984 1.00 83.94 98 THR A O 1
ATOM 788 N N . THR A 1 99 ? -3.800 8.125 20.184 1.00 79.94 99 THR A N 1
ATOM 789 C CA . THR A 1 99 ? -3.529 6.680 20.288 1.00 79.94 99 THR A CA 1
ATOM 790 C C . THR A 1 99 ? -4.785 5.807 20.163 1.00 79.94 99 THR A C 1
ATOM 792 O O . THR A 1 99 ? -4.695 4.578 20.194 1.00 79.94 99 THR A O 1
ATOM 795 N N . LYS A 1 100 ? -5.965 6.421 19.979 1.00 84.44 100 LYS A N 1
ATOM 796 C CA . LYS A 1 100 ? -7.217 5.707 19.703 1.00 84.44 100 LYS A CA 1
ATOM 797 C C . LYS A 1 100 ? -7.232 5.047 18.331 1.00 84.44 100 LYS A C 1
ATOM 799 O O . LYS A 1 100 ? -8.127 4.257 18.077 1.00 84.44 100 LYS A O 1
ATOM 804 N N . ILE A 1 101 ? -6.275 5.334 17.451 1.00 84.56 101 ILE A N 1
ATOM 805 C CA . ILE A 1 101 ? -6.144 4.627 16.178 1.00 84.56 101 ILE A CA 1
ATOM 806 C C . ILE A 1 101 ? -4.914 3.743 16.210 1.00 84.56 101 ILE A C 1
ATOM 808 O O . ILE A 1 101 ? -3.776 4.213 16.174 1.00 84.56 101 ILE A O 1
ATOM 812 N N . LEU A 1 102 ? -5.168 2.441 16.234 1.00 85.88 102 LEU A N 1
ATOM 813 C CA . LEU A 1 102 ? -4.142 1.426 16.136 1.00 85.88 102 LEU A CA 1
ATOM 814 C C . LEU A 1 102 ? -3.839 1.125 14.679 1.00 85.88 102 LEU A C 1
ATOM 816 O O . LEU A 1 102 ? -4.694 1.192 13.790 1.00 85.88 102 LEU A O 1
ATOM 820 N N . HIS A 1 103 ? -2.597 0.713 14.478 1.00 84.19 103 HIS A N 1
ATOM 821 C CA . HIS A 1 103 ? -2.121 0.162 13.229 1.00 84.19 103 HIS A CA 1
ATOM 822 C C . HIS A 1 103 ? -2.995 -1.008 12.784 1.00 84.19 103 HIS A C 1
ATOM 824 O O . HIS A 1 103 ? -3.546 -0.944 11.698 1.00 84.19 103 HIS A O 1
ATOM 830 N N . GLY A 1 104 ? -3.192 -2.001 13.660 1.00 82.12 104 GLY A N 1
ATOM 831 C CA . GLY A 1 104 ? -3.977 -3.210 13.384 1.00 82.12 104 GLY A CA 1
ATOM 832 C C . GLY A 1 104 ? -3.143 -4.469 13.184 1.00 82.12 104 GLY A C 1
ATOM 833 O O . GLY A 1 104 ? -3.691 -5.567 13.199 1.00 82.12 104 GLY A O 1
ATOM 834 N N . ILE A 1 105 ? -1.828 -4.299 13.044 1.00 84.94 105 ILE A N 1
ATOM 835 C CA . ILE A 1 105 ? -0.848 -5.367 12.881 1.00 84.94 105 ILE A CA 1
ATOM 836 C C . ILE A 1 105 ? 0.307 -5.104 13.850 1.00 84.94 105 ILE A C 1
ATOM 838 O O . ILE A 1 105 ? 0.723 -3.956 14.029 1.00 84.94 105 ILE A O 1
ATOM 842 N N . THR A 1 106 ? 0.817 -6.151 14.489 1.00 87.31 106 THR A N 1
ATOM 843 C CA . THR A 1 106 ? 2.039 -6.101 15.294 1.00 87.31 106 THR A CA 1
ATOM 844 C C . THR A 1 106 ? 2.830 -7.392 15.120 1.00 87.31 106 THR A C 1
ATOM 846 O O . THR A 1 106 ? 2.277 -8.411 14.720 1.00 87.31 106 THR A O 1
ATOM 849 N N . ALA A 1 107 ? 4.110 -7.352 15.446 1.00 83.81 107 ALA A N 1
ATOM 850 C CA . ALA A 1 107 ? 4.932 -8.537 15.619 1.00 83.81 107 ALA A CA 1
ATOM 851 C C . ALA A 1 107 ? 5.669 -8.396 16.951 1.00 83.81 107 ALA A C 1
ATOM 853 O O . ALA A 1 107 ? 5.925 -7.270 17.390 1.00 83.81 107 ALA A O 1
ATOM 854 N N . ASP A 1 108 ? 5.976 -9.516 17.600 1.00 85.38 108 ASP A N 1
ATOM 855 C CA . ASP A 1 108 ? 6.770 -9.491 18.823 1.00 85.38 108 ASP A CA 1
ATOM 856 C C . ASP A 1 108 ? 8.231 -9.151 18.467 1.00 85.38 108 ASP A C 1
ATOM 858 O O . ASP A 1 108 ? 8.878 -9.925 17.757 1.00 85.38 108 ASP A O 1
ATOM 862 N N . PRO A 1 109 ? 8.780 -8.009 18.926 1.00 76.56 109 PRO A N 1
ATOM 863 C CA . PRO A 1 109 ? 10.168 -7.650 18.644 1.00 76.56 109 PRO A CA 1
ATOM 864 C C . PRO A 1 109 ? 11.178 -8.613 19.283 1.00 76.56 109 PRO A C 1
ATOM 866 O O . PRO A 1 109 ? 12.345 -8.599 18.898 1.00 76.56 109 PRO A O 1
ATOM 869 N N . LEU A 1 110 ? 10.754 -9.428 20.254 1.00 84.56 110 LEU A N 1
ATOM 870 C CA . LEU A 1 110 ? 11.584 -10.416 20.939 1.00 84.56 110 LEU A CA 1
ATOM 871 C C . LEU A 1 110 ? 11.416 -11.829 20.370 1.00 84.56 110 LEU A C 1
ATOM 873 O O . LEU A 1 110 ? 11.960 -12.776 20.941 1.00 84.56 110 LEU A O 1
ATOM 877 N N . GLN A 1 111 ? 10.687 -11.996 19.261 1.00 85.69 111 GLN A N 1
ATOM 878 C CA . GLN A 1 111 ? 10.494 -13.311 18.664 1.00 85.69 111 GLN A CA 1
ATOM 879 C C . GLN A 1 111 ? 11.841 -13.902 18.218 1.00 85.69 111 GLN A C 1
ATOM 881 O O . GLN A 1 111 ? 12.509 -13.387 17.319 1.00 85.69 111 GLN A O 1
ATOM 886 N N . ILE A 1 112 ? 12.238 -15.013 18.842 1.00 85.25 112 ILE A N 1
ATOM 887 C CA . ILE A 1 112 ? 13.431 -15.767 18.454 1.00 85.25 112 ILE A CA 1
ATOM 888 C C . ILE A 1 112 ? 13.017 -16.753 17.365 1.00 85.25 112 ILE A C 1
ATOM 890 O O . ILE A 1 112 ? 12.338 -17.739 17.644 1.00 85.25 112 ILE A O 1
ATOM 894 N N . ILE A 1 113 ? 13.437 -16.490 16.128 1.00 81.50 113 ILE A N 1
ATOM 895 C CA . ILE A 1 113 ? 13.163 -17.359 14.982 1.00 81.50 113 ILE A CA 1
ATOM 896 C C . ILE A 1 113 ? 14.453 -17.923 14.391 1.00 81.50 113 ILE A C 1
ATOM 898 O O . ILE A 1 113 ? 15.446 -17.220 14.217 1.00 81.50 113 ILE A O 1
ATOM 902 N N . THR A 1 114 ? 14.427 -19.208 14.050 1.00 78.69 114 THR A N 1
ATOM 903 C CA . THR A 1 114 ? 15.494 -19.876 13.287 1.00 78.69 114 THR A CA 1
ATOM 904 C C . THR A 1 114 ? 15.229 -19.830 11.781 1.00 78.69 114 THR A C 1
ATOM 906 O O . THR A 1 114 ? 16.163 -19.940 10.989 1.00 78.69 114 THR A O 1
ATOM 909 N N . ASN A 1 115 ? 13.970 -19.626 11.380 1.00 68.81 115 ASN A N 1
ATOM 910 C CA . ASN A 1 115 ? 13.525 -19.520 9.997 1.00 68.81 115 ASN A CA 1
ATOM 911 C C . ASN A 1 115 ? 12.528 -18.358 9.849 1.00 68.81 115 ASN A C 1
ATOM 913 O O . ASN A 1 115 ? 11.568 -18.256 10.609 1.00 68.81 115 ASN A O 1
ATOM 917 N N . LEU A 1 116 ? 12.732 -17.502 8.842 1.00 71.00 116 LEU A N 1
ATOM 918 C CA . LEU A 1 116 ? 11.836 -16.381 8.528 1.00 71.00 116 LEU A CA 1
ATOM 919 C C . LEU A 1 116 ? 10.395 -16.837 8.257 1.00 71.00 116 LEU A C 1
ATOM 921 O O . LEU A 1 116 ? 9.452 -16.112 8.553 1.00 71.00 116 LEU A O 1
ATOM 925 N N . MET A 1 117 ? 10.226 -18.042 7.715 1.00 71.62 117 MET A N 1
ATOM 926 C CA . MET A 1 117 ? 8.925 -18.636 7.403 1.00 71.62 117 MET A CA 1
ATOM 927 C C . MET A 1 117 ? 8.043 -18.851 8.642 1.00 71.62 117 MET A C 1
ATOM 929 O O . MET A 1 117 ? 6.818 -18.864 8.514 1.00 71.62 117 MET A O 1
ATOM 933 N N . ASP A 1 118 ? 8.651 -18.957 9.825 1.00 80.50 118 ASP A N 1
ATOM 934 C CA . ASP A 1 118 ? 7.964 -19.124 11.109 1.00 80.50 118 ASP A CA 1
ATOM 935 C C . ASP A 1 118 ? 7.776 -17.798 11.863 1.00 80.50 118 ASP A C 1
ATOM 937 O O . ASP A 1 118 ? 7.260 -17.789 12.978 1.00 80.50 118 ASP A O 1
ATOM 941 N N . PHE A 1 119 ? 8.175 -16.668 11.270 1.00 82.81 119 PHE A N 1
ATOM 942 C CA . PHE A 1 119 ? 7.915 -15.352 11.848 1.00 82.81 119 PHE A CA 1
ATOM 943 C C . PHE A 1 119 ? 6.409 -15.105 11.952 1.00 82.81 119 PHE A C 1
ATOM 945 O O . PHE A 1 119 ? 5.678 -15.310 10.978 1.00 82.81 119 PHE A O 1
ATOM 952 N N . GLU A 1 120 ? 5.959 -14.649 13.121 1.00 89.56 120 GLU A N 1
ATOM 953 C CA . GLU A 1 120 ? 4.541 -14.483 13.433 1.00 89.56 120 GLU A CA 1
ATOM 954 C C . GLU A 1 120 ? 4.138 -13.017 13.432 1.00 89.56 120 GLU A C 1
ATOM 956 O O . GLU A 1 120 ? 4.738 -12.149 14.066 1.00 89.56 120 GLU A O 1
ATOM 961 N N . ILE A 1 121 ? 3.043 -12.758 12.734 1.00 88.69 121 ILE A N 1
ATOM 962 C CA . ILE A 1 121 ? 2.397 -11.467 12.648 1.00 88.69 121 ILE A CA 1
ATOM 963 C C . ILE A 1 121 ? 1.043 -11.590 13.331 1.00 88.69 121 ILE A C 1
ATOM 965 O O . ILE A 1 121 ? 0.205 -12.411 12.962 1.00 88.69 121 ILE A O 1
ATOM 969 N N . LYS A 1 122 ? 0.801 -10.732 14.316 1.00 90.88 122 LYS A N 1
ATOM 970 C CA . LYS A 1 122 ? -0.480 -10.634 15.001 1.00 90.88 122 LYS A CA 1
ATOM 971 C C . LYS A 1 122 ? -1.355 -9.580 14.339 1.00 90.88 122 LYS A C 1
ATOM 973 O O . LYS A 1 122 ? -0.967 -8.418 14.227 1.00 90.88 122 LYS A O 1
ATOM 978 N N . ILE A 1 123 ? -2.564 -9.977 13.967 1.00 89.00 123 ILE A N 1
ATOM 979 C CA . ILE A 1 123 ? -3.612 -9.110 13.438 1.00 89.00 123 ILE A CA 1
ATOM 980 C C . ILE A 1 123 ? -4.665 -8.899 14.520 1.00 89.00 123 ILE A C 1
ATOM 982 O O . ILE A 1 123 ? -5.165 -9.847 15.129 1.00 89.00 123 ILE A O 1
ATOM 986 N N . TYR A 1 124 ? -4.996 -7.637 14.763 1.00 90.25 124 TYR A N 1
ATOM 987 C CA . TYR A 1 124 ? -5.945 -7.242 15.792 1.00 90.25 124 TYR A CA 1
ATOM 988 C C . TYR A 1 124 ? -7.403 -7.265 15.293 1.00 90.25 124 TYR A C 1
ATOM 990 O O . TYR A 1 124 ? -7.658 -7.076 14.098 1.00 90.25 124 TYR A O 1
ATOM 998 N N . PRO A 1 125 ? -8.385 -7.443 16.197 1.00 91.94 125 PRO A N 1
ATOM 999 C CA . PRO A 1 125 ? -9.805 -7.276 15.884 1.00 91.94 125 PRO A CA 1
ATOM 1000 C C . PRO A 1 125 ? -10.139 -5.811 15.527 1.00 91.94 125 PRO A C 1
ATOM 1002 O O . PRO A 1 125 ? -9.269 -4.937 15.617 1.00 91.94 125 PRO A O 1
ATOM 1005 N N . PRO A 1 126 ? -11.388 -5.497 15.124 1.00 90.56 126 PRO A N 1
ATOM 1006 C CA . PRO A 1 126 ? -11.763 -4.146 14.714 1.00 90.56 126 PRO A CA 1
ATOM 1007 C C . PRO A 1 126 ? -11.593 -3.088 15.801 1.00 90.56 126 PRO A C 1
ATOM 1009 O O . PRO A 1 126 ? -11.305 -1.924 15.510 1.00 90.56 126 PRO A O 1
ATOM 1012 N N . THR A 1 127 ? -11.757 -3.499 17.056 1.00 90.19 127 THR A N 1
ATOM 1013 C CA . THR A 1 127 ? -11.557 -2.662 18.233 1.00 90.19 127 THR A CA 1
ATOM 1014 C C . THR A 1 127 ? -10.750 -3.409 19.285 1.00 90.19 127 THR A C 1
ATOM 1016 O O . THR A 1 127 ? -10.959 -4.596 19.526 1.00 90.19 127 THR A O 1
ATOM 1019 N N . GLN A 1 128 ? -9.831 -2.706 19.940 1.00 87.44 128 GLN A N 1
ATOM 1020 C CA . GLN A 1 128 ? -9.044 -3.242 21.046 1.00 87.44 128 GLN A CA 1
ATOM 1021 C C . GLN A 1 128 ? -8.749 -2.123 22.039 1.00 87.44 128 GLN A C 1
ATOM 1023 O O . GLN A 1 128 ? -8.230 -1.083 21.650 1.00 87.44 128 GLN A O 1
ATOM 1028 N N . ASN A 1 129 ? -9.070 -2.328 23.320 1.00 86.06 129 ASN A N 1
ATOM 1029 C CA . ASN A 1 129 ? -8.837 -1.347 24.391 1.00 86.06 129 ASN A CA 1
ATOM 1030 C C . ASN A 1 129 ? -9.372 0.063 24.059 1.00 86.06 129 ASN A C 1
ATOM 1032 O O . ASN A 1 129 ? -8.694 1.059 24.286 1.00 86.06 129 ASN A O 1
ATOM 1036 N N . ASN A 1 130 ? -10.585 0.144 23.497 1.00 85.69 130 ASN A N 1
ATOM 1037 C CA . ASN A 1 130 ? -11.219 1.379 22.998 1.00 85.69 130 ASN A CA 1
ATOM 1038 C C . ASN A 1 130 ? -10.502 2.074 21.829 1.00 85.69 130 ASN A C 1
ATOM 1040 O O . ASN A 1 130 ? -10.900 3.173 21.440 1.00 85.69 130 ASN A O 1
ATOM 1044 N N . SER A 1 131 ? -9.496 1.435 21.239 1.00 89.25 131 SER A N 1
ATOM 1045 C CA . SER A 1 131 ? -8.860 1.900 20.018 1.00 89.25 131 SER A CA 1
ATOM 1046 C C . SER A 1 131 ? -9.414 1.186 18.786 1.00 89.25 131 SER A C 1
ATOM 1048 O O . SER A 1 131 ? -9.784 0.012 18.824 1.00 89.25 131 SER A O 1
ATOM 1050 N N . ILE A 1 132 ? -9.458 1.915 17.679 1.00 90.19 132 ILE A N 1
ATOM 1051 C CA . ILE A 1 132 ? -9.952 1.509 16.370 1.00 90.19 132 ILE A CA 1
ATOM 1052 C C . ILE A 1 132 ? -8.786 0.952 15.555 1.00 90.19 132 ILE A C 1
ATOM 1054 O O . ILE A 1 132 ? -7.752 1.604 15.406 1.00 90.19 132 ILE A O 1
ATOM 1058 N N . ASN A 1 133 ? -8.959 -0.238 14.991 1.00 91.88 133 ASN A N 1
ATOM 1059 C CA . ASN A 1 133 ? -8.004 -0.824 14.062 1.00 91.88 133 ASN A CA 1
ATOM 1060 C C . ASN A 1 133 ? -8.182 -0.222 12.656 1.00 91.88 133 ASN A C 1
ATOM 1062 O O . ASN A 1 133 ? -9.212 -0.443 12.007 1.00 91.88 133 ASN A O 1
ATOM 1066 N N . THR A 1 134 ? -7.148 0.479 12.176 1.00 90.62 134 THR A N 1
ATOM 1067 C CA . THR A 1 134 ? -7.124 1.118 10.849 1.00 90.62 134 THR A CA 1
ATOM 1068 C C . THR A 1 134 ? -7.363 0.117 9.719 1.00 90.62 134 THR A C 1
ATOM 1070 O O . THR A 1 134 ? -8.214 0.378 8.870 1.00 90.62 134 THR A O 1
ATOM 1073 N N . PHE A 1 135 ? -6.674 -1.033 9.715 1.00 88.62 135 PHE A N 1
ATOM 1074 C CA . PHE A 1 135 ? -6.843 -2.058 8.674 1.00 88.62 135 PHE A CA 1
ATOM 1075 C C . PHE A 1 135 ? -8.278 -2.565 8.608 1.00 88.62 135 PHE A C 1
ATOM 1077 O O . PHE A 1 135 ? -8.836 -2.648 7.517 1.00 88.62 135 PHE A O 1
ATOM 1084 N N . SER A 1 136 ? -8.895 -2.845 9.760 1.00 89.88 136 SER A N 1
ATOM 1085 C CA . SER A 1 136 ? -10.271 -3.354 9.782 1.00 89.88 136 SER A CA 1
ATOM 1086 C C . SER A 1 136 ? -11.253 -2.356 9.167 1.00 89.88 136 SER A C 1
ATOM 1088 O O . SER A 1 136 ? -12.043 -2.710 8.296 1.00 89.88 136 SER A O 1
ATOM 1090 N N . LYS A 1 137 ? -11.157 -1.076 9.554 1.00 89.62 137 LYS A N 1
ATOM 1091 C CA . LYS A 1 137 ? -12.053 -0.025 9.070 1.00 89.62 137 LYS A CA 1
ATOM 1092 C C . LYS A 1 137 ? -11.818 0.274 7.605 1.00 89.62 137 LYS A C 1
ATOM 1094 O O . LYS A 1 137 ? -12.778 0.502 6.872 1.00 89.62 137 LYS A O 1
ATOM 1099 N N . PHE A 1 138 ? -10.559 0.262 7.180 1.00 88.00 138 PHE A N 1
ATOM 1100 C CA . PHE A 1 138 ? -10.207 0.433 5.783 1.00 88.00 138 PHE A CA 1
ATOM 1101 C C . PHE A 1 138 ? -10.770 -0.710 4.931 1.00 88.00 138 PHE A C 1
ATOM 1103 O O . PHE A 1 138 ? -11.469 -0.444 3.956 1.00 88.00 138 PHE A O 1
ATOM 1110 N N . TYR A 1 139 ? -10.574 -1.966 5.346 1.00 85.50 139 TYR A N 1
ATOM 1111 C CA . TYR A 1 139 ? -11.139 -3.139 4.676 1.00 85.50 139 TYR A CA 1
ATOM 1112 C C . TYR A 1 139 ? -12.658 -3.049 4.549 1.00 85.50 139 TYR A C 1
ATOM 1114 O O . TYR A 1 139 ? -13.190 -3.222 3.454 1.00 85.50 139 TYR A O 1
ATOM 1122 N N . GLU A 1 140 ? -13.360 -2.736 5.639 1.00 86.56 140 GLU A N 1
ATOM 1123 C CA . GLU A 1 140 ? -14.820 -2.600 5.624 1.00 86.56 140 GLU A CA 1
ATOM 1124 C C . GLU A 1 140 ? -15.274 -1.483 4.682 1.00 86.56 140 GLU A C 1
ATOM 1126 O O . GLU A 1 140 ? -16.265 -1.622 3.961 1.00 86.56 140 GLU A O 1
ATOM 1131 N N . SER A 1 141 ? -14.527 -0.379 4.648 1.00 80.94 141 SER A N 1
ATOM 1132 C CA . SER A 1 141 ? -14.846 0.762 3.798 1.00 80.94 141 SER A CA 1
ATOM 1133 C C . SER A 1 141 ? -14.644 0.465 2.312 1.00 80.94 141 SER A C 1
ATOM 1135 O O . SER A 1 141 ? -15.506 0.827 1.507 1.00 80.94 141 SER A O 1
ATOM 1137 N N . VAL A 1 142 ? -13.558 -0.222 1.949 1.00 76.12 142 VAL A N 1
ATOM 1138 C CA . VAL A 1 142 ? -13.230 -0.560 0.556 1.00 76.12 142 VAL A CA 1
ATOM 1139 C C . VAL A 1 142 ? -14.088 -1.717 0.050 1.00 76.12 142 VAL A C 1
ATOM 1141 O O . VAL A 1 142 ? -14.710 -1.612 -1.001 1.00 76.12 142 VAL A O 1
ATOM 1144 N N . THR A 1 143 ? -14.171 -2.810 0.809 1.00 76.44 143 THR A N 1
ATOM 1145 C CA . THR A 1 143 ? -14.825 -4.051 0.355 1.00 76.44 143 THR A CA 1
ATOM 1146 C C . THR A 1 143 ? -16.332 -4.070 0.583 1.00 76.44 143 THR A C 1
ATOM 1148 O O . THR A 1 143 ? -17.022 -4.921 0.024 1.00 76.44 143 THR A O 1
ATOM 1151 N N . LYS A 1 144 ? -16.847 -3.181 1.445 1.00 80.06 144 LYS A N 1
ATOM 1152 C CA . LYS A 1 144 ? -18.225 -3.209 1.968 1.00 80.06 144 LYS A CA 1
ATOM 1153 C C . LYS A 1 144 ? -18.583 -4.497 2.722 1.00 80.06 144 LYS A C 1
ATOM 1155 O O . LYS A 1 144 ? -19.754 -4.722 3.023 1.00 80.06 144 LYS A O 1
ATOM 1160 N N . LYS A 1 145 ? -17.595 -5.330 3.063 1.00 80.44 145 LYS A N 1
ATOM 1161 C CA . LYS A 1 145 ? -17.757 -6.553 3.857 1.00 80.44 145 LYS A CA 1
ATOM 1162 C C . LYS A 1 145 ? -17.282 -6.310 5.281 1.00 80.44 145 LYS A C 1
ATOM 1164 O O . LYS A 1 145 ? -16.361 -5.533 5.495 1.00 80.44 145 LYS A O 1
ATOM 1169 N N . ARG A 1 146 ? -17.892 -6.991 6.254 1.00 85.62 146 ARG A N 1
ATOM 1170 C CA . ARG A 1 146 ? -17.427 -6.946 7.649 1.00 85.62 146 ARG A CA 1
ATOM 1171 C C . ARG A 1 146 ? -16.032 -7.543 7.762 1.00 85.62 146 ARG A C 1
ATOM 1173 O O . ARG A 1 146 ? -15.731 -8.525 7.083 1.00 85.62 146 ARG A O 1
ATOM 1180 N N . TRP A 1 147 ? -15.214 -6.978 8.645 1.00 86.06 147 TRP A N 1
ATOM 1181 C CA . TRP A 1 147 ? -13.919 -7.560 8.966 1.00 86.06 147 TRP A CA 1
ATOM 1182 C C . TRP A 1 147 ? -14.108 -8.987 9.512 1.00 86.06 147 TRP A C 1
ATOM 1184 O O . TRP A 1 147 ? -14.908 -9.178 10.433 1.00 86.06 147 TRP A O 1
ATOM 1194 N N . PRO A 1 148 ? -13.415 -9.997 8.958 1.00 82.38 148 PRO A N 1
ATOM 1195 C CA . PRO A 1 148 ? -13.708 -11.397 9.263 1.00 82.38 148 PRO A CA 1
ATOM 1196 C C . PRO A 1 148 ? -13.187 -11.848 10.634 1.00 82.38 148 PRO A C 1
ATOM 1198 O O . PRO A 1 148 ? -13.594 -12.896 11.127 1.00 82.38 148 PRO A O 1
ATOM 1201 N N . PHE A 1 149 ? -12.297 -11.077 11.264 1.00 86.00 149 PHE A N 1
ATOM 1202 C CA . PHE A 1 149 ? -11.634 -11.483 12.501 1.00 86.00 149 PHE A CA 1
ATOM 1203 C C . PHE A 1 149 ? -12.251 -10.785 13.711 1.00 86.00 149 PHE A C 1
ATOM 1205 O O . PHE A 1 149 ? -12.086 -9.584 13.900 1.00 86.00 149 PHE A O 1
ATOM 1212 N N . THR A 1 150 ? -12.950 -11.536 14.558 1.00 86.56 150 THR A N 1
ATOM 1213 C CA . THR A 1 150 ? -13.546 -11.015 15.802 1.00 86.56 150 THR A CA 1
ATOM 1214 C C . THR A 1 150 ? -12.571 -11.011 16.982 1.00 86.56 150 THR A C 1
ATOM 1216 O O . THR A 1 150 ? -12.833 -10.353 17.986 1.00 86.56 150 THR A O 1
ATOM 1219 N N . GLY A 1 151 ? -11.438 -11.706 16.857 1.00 89.50 151 GLY A N 1
ATOM 1220 C CA . GLY A 1 151 ? -10.381 -11.787 17.861 1.00 89.50 151 GLY A CA 1
ATOM 1221 C C . GLY A 1 151 ? -8.994 -11.553 17.270 1.00 89.50 151 GLY A C 1
ATOM 1222 O O . GLY A 1 151 ? -8.845 -11.226 16.093 1.00 89.50 151 GLY A O 1
ATOM 1223 N N . ASN A 1 152 ? -7.974 -11.722 18.110 1.00 89.44 152 ASN A N 1
ATOM 1224 C CA . ASN A 1 152 ? -6.587 -11.680 17.660 1.00 89.44 152 ASN A CA 1
ATOM 1225 C C . ASN A 1 152 ? -6.286 -12.908 16.799 1.00 89.44 152 ASN A C 1
ATOM 1227 O O . ASN A 1 152 ? -6.545 -14.028 17.235 1.00 89.44 152 ASN A O 1
ATOM 1231 N N . ILE A 1 153 ? -5.686 -12.691 15.635 1.00 91.06 153 ILE A N 1
ATOM 1232 C CA . ILE A 1 153 ? -5.217 -13.753 14.743 1.00 91.06 153 ILE A CA 1
ATOM 1233 C C . ILE A 1 153 ? -3.697 -13.699 14.688 1.00 91.06 153 ILE A C 1
ATOM 1235 O O . ILE A 1 153 ? -3.121 -12.614 14.666 1.00 91.06 153 ILE A O 1
ATOM 1239 N N . LEU A 1 154 ? -3.058 -14.861 14.676 1.00 88.88 154 LEU A N 1
ATOM 1240 C CA . LEU A 1 154 ? -1.636 -15.002 14.391 1.00 88.88 154 LEU A CA 1
ATOM 1241 C C . LEU A 1 154 ? -1.505 -15.603 12.996 1.00 88.88 154 LEU A C 1
ATOM 1243 O O . LEU A 1 154 ? -2.201 -16.564 12.684 1.00 88.88 154 LEU A O 1
ATOM 1247 N N . ILE A 1 155 ? -0.659 -14.996 12.173 1.00 85.69 155 ILE A N 1
ATOM 1248 C CA . ILE A 1 155 ? -0.337 -15.460 10.826 1.00 85.69 155 ILE A CA 1
ATOM 1249 C C . ILE A 1 155 ? 1.171 -15.620 10.731 1.00 85.69 155 ILE A C 1
ATOM 1251 O O . ILE A 1 155 ? 1.916 -14.716 11.108 1.00 85.69 155 ILE A O 1
ATOM 1255 N N . GLN A 1 156 ? 1.619 -16.742 10.188 1.00 83.25 156 GLN A N 1
ATOM 1256 C CA . GLN A 1 156 ? 3.023 -16.993 9.896 1.00 83.25 156 GLN A CA 1
ATOM 1257 C C . GLN A 1 156 ? 3.365 -16.590 8.458 1.00 83.25 156 GLN A C 1
ATOM 1259 O O . GLN A 1 156 ? 2.548 -16.713 7.542 1.00 83.25 156 GLN A O 1
ATOM 1264 N N . ILE A 1 157 ? 4.601 -16.145 8.219 1.00 76.25 157 ILE A N 1
ATOM 1265 C CA . ILE A 1 157 ? 5.053 -15.761 6.868 1.00 76.25 157 ILE A CA 1
ATOM 1266 C C . ILE A 1 157 ? 4.847 -16.897 5.855 1.00 76.25 157 ILE A C 1
ATOM 1268 O O . ILE A 1 157 ? 4.439 -16.638 4.722 1.00 76.25 157 ILE A O 1
ATOM 1272 N N . LYS A 1 158 ? 5.049 -18.160 6.252 1.00 71.94 158 LYS A N 1
ATOM 1273 C CA . LYS A 1 158 ? 4.812 -19.314 5.370 1.00 71.94 158 LYS A CA 1
ATOM 1274 C C . LYS A 1 158 ? 3.372 -19.453 4.896 1.00 71.94 158 LYS A C 1
ATOM 1276 O O . LYS A 1 158 ? 3.165 -19.916 3.782 1.00 71.94 158 LYS A O 1
ATOM 1281 N N . GLU A 1 159 ? 2.397 -19.038 5.696 1.00 70.56 159 GLU A N 1
ATOM 1282 C CA . GLU A 1 159 ? 0.980 -19.096 5.327 1.00 70.56 159 GLU A CA 1
ATOM 1283 C C . GLU A 1 159 ? 0.669 -18.039 4.261 1.00 70.56 159 GLU A C 1
ATOM 1285 O O . GLU A 1 159 ? -0.018 -18.323 3.283 1.00 70.56 159 GLU A O 1
ATOM 1290 N N . ILE A 1 160 ? 1.267 -16.847 4.378 1.00 72.81 160 ILE A N 1
ATOM 1291 C CA . ILE A 1 160 ? 1.151 -15.772 3.378 1.00 72.81 160 ILE A CA 1
ATOM 1292 C C . ILE A 1 160 ? 1.788 -16.196 2.047 1.00 72.81 160 ILE A C 1
ATOM 1294 O O . ILE A 1 160 ? 1.208 -16.010 0.970 1.00 72.81 160 ILE A O 1
ATOM 1298 N N . VAL A 1 161 ? 2.989 -16.778 2.113 1.00 66.88 161 VAL A N 1
ATOM 1299 C CA . VAL A 1 161 ? 3.706 -17.273 0.929 1.00 66.88 161 VAL A CA 1
ATOM 1300 C C . VAL A 1 161 ? 2.959 -18.450 0.295 1.00 66.88 161 VAL A C 1
ATOM 1302 O O . VAL A 1 161 ? 2.788 -18.473 -0.923 1.00 66.88 161 VAL A O 1
ATOM 1305 N N . GLY A 1 162 ? 2.471 -19.390 1.110 1.00 63.84 162 GLY A N 1
ATOM 1306 C CA . GLY A 1 162 ? 1.696 -20.550 0.668 1.00 63.84 162 GLY A CA 1
ATOM 1307 C C . GLY A 1 162 ? 0.413 -20.150 -0.055 1.00 63.84 162 GLY A C 1
ATOM 1308 O O . GLY A 1 162 ? 0.184 -20.597 -1.174 1.00 63.84 162 GLY A O 1
ATOM 1309 N N . PHE A 1 163 ? -0.355 -19.217 0.509 1.00 68.81 163 PHE A N 1
ATOM 1310 C CA . PHE A 1 163 ? -1.568 -18.693 -0.122 1.00 68.81 163 PHE A CA 1
ATOM 1311 C C . PHE A 1 163 ? -1.290 -18.032 -1.481 1.00 68.81 163 PHE A C 1
ATOM 1313 O O . PHE A 1 163 ? -1.989 -18.275 -2.464 1.00 68.81 163 PHE A O 1
ATOM 1320 N N . SER A 1 164 ? -0.222 -17.234 -1.570 1.00 61.53 164 SER A N 1
ATOM 1321 C CA . SER A 1 164 ? 0.185 -16.596 -2.831 1.00 61.53 164 SER A CA 1
ATOM 1322 C C . SER A 1 164 ? 0.557 -17.631 -3.901 1.00 61.53 164 SER A C 1
ATOM 1324 O O . SER A 1 164 ? 0.274 -17.449 -5.087 1.00 61.53 164 SER A O 1
ATOM 1326 N N . TYR A 1 165 ? 1.185 -18.730 -3.480 1.00 64.19 165 TYR A N 1
ATOM 1327 C CA . TYR A 1 165 ? 1.544 -19.844 -4.349 1.00 64.19 165 TYR A CA 1
ATOM 1328 C C . TYR A 1 165 ? 0.314 -20.639 -4.817 1.00 64.19 165 TYR A C 1
ATOM 1330 O O . TYR A 1 165 ? 0.218 -20.966 -6.000 1.00 64.19 165 TYR A O 1
ATOM 1338 N N . GLU A 1 166 ? -0.645 -20.905 -3.928 1.00 61.94 166 GLU A N 1
ATOM 1339 C CA . GLU A 1 166 ? -1.899 -21.596 -4.256 1.00 61.94 166 GLU A CA 1
ATOM 1340 C C . GLU A 1 166 ? -2.738 -20.817 -5.268 1.00 61.94 166 GLU A C 1
ATOM 1342 O O . GLU A 1 166 ? -3.128 -21.391 -6.283 1.00 61.94 166 GLU A O 1
ATOM 1347 N N . ILE A 1 167 ? -2.915 -19.504 -5.076 1.00 60.94 167 ILE A N 1
ATOM 1348 C CA . ILE A 1 167 ? -3.603 -18.648 -6.057 1.00 60.94 167 ILE A CA 1
ATOM 1349 C C . ILE A 1 167 ? -2.930 -18.748 -7.428 1.00 60.94 167 ILE A C 1
ATOM 1351 O O . ILE A 1 167 ? -3.604 -18.924 -8.441 1.00 60.94 167 ILE A O 1
ATOM 1355 N N . SER A 1 168 ? -1.599 -18.649 -7.470 1.00 55.66 168 SER A N 1
ATOM 1356 C CA . SER A 1 168 ? -0.833 -18.740 -8.717 1.00 55.66 168 SER A CA 1
ATOM 1357 C C . SER A 1 168 ? -1.075 -20.075 -9.436 1.00 55.66 168 SER A C 1
ATOM 1359 O O . SER A 1 168 ? -1.277 -20.111 -10.652 1.00 55.66 168 SER A O 1
ATOM 1361 N N . ARG A 1 169 ? -1.139 -21.177 -8.676 1.00 61.56 169 ARG A N 1
ATOM 1362 C CA . ARG A 1 169 ? -1.442 -22.514 -9.205 1.00 61.56 169 ARG A CA 1
ATOM 1363 C C . ARG A 1 169 ? -2.886 -22.668 -9.670 1.00 61.56 169 ARG A C 1
ATOM 1365 O O . ARG A 1 169 ? -3.106 -23.266 -10.721 1.00 61.56 169 ARG A O 1
ATOM 1372 N N . GLU A 1 170 ? -3.863 -22.162 -8.923 1.00 57.69 170 GLU A N 1
ATOM 1373 C CA . GLU A 1 170 ? -5.273 -22.204 -9.329 1.00 57.69 170 GLU A CA 1
ATOM 1374 C C . GLU A 1 170 ? -5.508 -21.404 -10.610 1.00 57.69 170 GLU A C 1
ATOM 1376 O O . GLU A 1 170 ? -6.188 -21.882 -11.516 1.00 57.69 170 GLU A O 1
ATOM 1381 N N . PHE A 1 171 ? -4.887 -20.230 -10.734 1.00 51.62 171 PHE A N 1
ATOM 1382 C CA . PHE A 1 171 ? -4.979 -19.405 -11.938 1.00 51.62 171 PHE A CA 1
ATOM 1383 C C . PHE A 1 171 ? -4.391 -20.118 -13.162 1.00 51.62 171 PHE A C 1
ATOM 1385 O O . PHE A 1 171 ? -5.004 -20.140 -14.231 1.00 51.62 171 PHE A O 1
ATOM 1392 N N . GLN A 1 172 ? -3.237 -20.770 -12.988 1.00 57.56 172 GLN A N 1
ATOM 1393 C CA . GLN A 1 172 ? -2.648 -21.617 -14.022 1.00 57.56 172 GLN A CA 1
ATOM 1394 C C . GLN A 1 172 ? -3.577 -22.778 -14.397 1.00 57.56 172 GLN A C 1
ATOM 1396 O O . GLN A 1 172 ? -3.751 -23.059 -15.577 1.00 57.56 172 GLN A O 1
ATOM 1401 N N . SER A 1 173 ? -4.194 -23.433 -13.412 1.00 65.19 173 SER A N 1
ATOM 1402 C CA . SER A 1 173 ? -5.107 -24.561 -13.629 1.00 65.19 173 SER A CA 1
ATOM 1403 C C . SER A 1 173 ? -6.375 -24.155 -14.391 1.00 65.19 173 SER A C 1
ATOM 1405 O O . SER A 1 173 ? -6.782 -24.836 -15.329 1.00 65.19 173 SER A O 1
ATOM 1407 N N . LEU A 1 174 ? -6.991 -23.029 -14.016 1.00 61.03 174 LEU A N 1
ATOM 1408 C CA . LEU A 1 174 ? -8.269 -22.578 -14.573 1.00 61.03 174 LEU A CA 1
ATOM 1409 C C . LEU A 1 174 ? -8.140 -21.973 -15.970 1.00 61.03 174 LEU A C 1
ATOM 1411 O O . LEU A 1 174 ? -9.021 -22.168 -16.806 1.00 61.03 174 LEU A O 1
ATOM 1415 N N . PHE A 1 175 ? -7.065 -21.229 -16.222 1.00 57.12 175 PHE A N 1
ATOM 1416 C CA . PHE A 1 175 ? -6.920 -20.469 -17.463 1.00 57.12 175 PHE A CA 1
ATOM 1417 C C . PHE A 1 175 ? -5.847 -21.038 -18.394 1.00 57.12 175 PHE A C 1
ATOM 1419 O O . PHE A 1 175 ? -5.710 -20.563 -19.518 1.00 57.12 175 PHE A O 1
ATOM 1426 N N . ASN A 1 176 ? -5.085 -22.045 -17.951 1.00 60.62 176 ASN A N 1
ATOM 1427 C CA . ASN A 1 176 ? -3.886 -22.545 -18.633 1.00 60.62 176 ASN A CA 1
ATOM 1428 C C . ASN A 1 176 ? -2.895 -21.419 -18.994 1.00 60.62 176 ASN A C 1
ATOM 1430 O O . ASN A 1 176 ? -2.137 -21.507 -19.960 1.00 60.62 176 ASN A O 1
ATOM 1434 N N . ILE A 1 177 ? -2.924 -20.333 -18.217 1.00 52.84 177 ILE A N 1
ATOM 1435 C CA . ILE A 1 177 ? -2.021 -19.197 -18.358 1.00 52.84 177 ILE A CA 1
ATOM 1436 C C . ILE A 1 177 ? -0.901 -19.418 -17.354 1.00 52.84 177 ILE A C 1
ATOM 1438 O O . ILE A 1 177 ? -1.120 -19.367 -16.144 1.00 52.84 177 ILE A O 1
ATOM 1442 N N . SER A 1 178 ? 0.307 -19.671 -17.851 1.00 48.69 178 SER A N 1
ATOM 1443 C CA . SER A 1 178 ? 1.485 -19.717 -16.992 1.00 48.69 178 SER A CA 1
ATOM 1444 C C . SER A 1 178 ? 1.649 -18.367 -16.285 1.00 48.69 1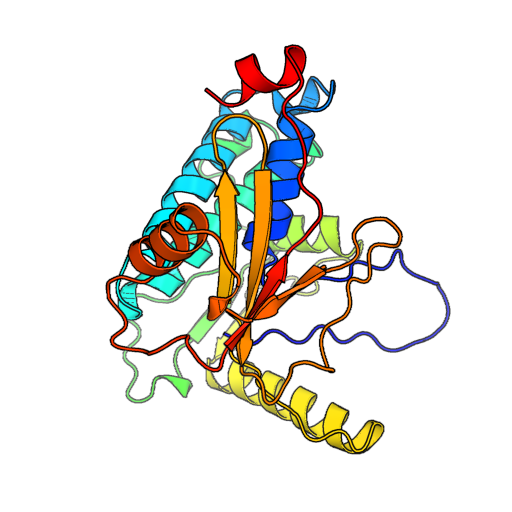78 SER A C 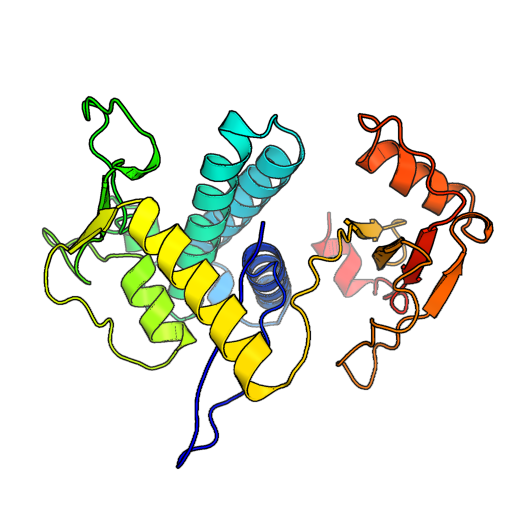1
ATOM 1446 O O . SER A 1 178 ? 1.673 -17.335 -16.964 1.00 48.69 178 SER A O 1
ATOM 1448 N N . PRO A 1 179 ? 1.770 -18.342 -14.946 1.00 52.38 179 PRO A N 1
ATOM 1449 C CA . PRO A 1 179 ? 1.979 -17.102 -14.218 1.00 52.38 179 PRO A CA 1
ATOM 1450 C C . PRO A 1 179 ? 3.263 -16.439 -14.718 1.00 52.38 179 PRO A C 1
ATOM 1452 O O . PRO A 1 179 ? 4.330 -17.054 -14.752 1.00 52.38 179 PRO A O 1
ATOM 1455 N N . CYS A 1 180 ? 3.152 -15.177 -15.120 1.00 49.03 180 CYS A N 1
ATOM 1456 C CA . CYS A 1 180 ? 4.273 -14.390 -15.605 1.00 49.03 180 CYS A CA 1
ATOM 1457 C C . CYS A 1 180 ? 4.461 -13.181 -14.692 1.00 49.03 180 CYS A C 1
ATOM 1459 O O . CYS A 1 180 ? 3.561 -12.357 -14.534 1.00 49.03 180 CYS A O 1
ATOM 1461 N N . VAL A 1 181 ? 5.638 -13.080 -14.076 1.00 49.69 181 VAL A N 1
ATOM 1462 C CA . VAL A 1 181 ? 6.042 -11.876 -13.350 1.00 49.69 181 VAL A CA 1
ATOM 1463 C C . VAL A 1 181 ? 6.774 -10.982 -14.335 1.00 49.69 181 VAL A C 1
ATOM 1465 O O . VAL A 1 181 ? 7.900 -11.283 -14.732 1.00 49.69 181 VAL A O 1
ATOM 1468 N N . ILE A 1 182 ? 6.135 -9.880 -14.721 1.00 52.78 182 ILE A N 1
ATOM 1469 C CA . ILE A 1 182 ? 6.736 -8.896 -15.619 1.00 52.78 182 ILE A CA 1
ATOM 1470 C C . ILE A 1 182 ? 7.335 -7.773 -14.767 1.00 52.78 182 ILE A C 1
ATOM 1472 O O . ILE A 1 182 ? 6.597 -7.090 -14.054 1.00 52.78 182 ILE A O 1
ATOM 1476 N N . PRO A 1 183 ? 8.661 -7.560 -14.808 1.00 55.22 183 PRO A N 1
ATOM 1477 C CA . PRO A 1 183 ? 9.275 -6.435 -14.125 1.00 55.22 183 PRO A CA 1
ATOM 1478 C C . PRO A 1 183 ? 8.969 -5.147 -14.900 1.00 55.22 183 PRO A C 1
ATOM 1480 O O . PRO A 1 183 ? 9.587 -4.874 -15.927 1.00 55.22 183 PRO A O 1
ATOM 1483 N N . VAL A 1 184 ? 8.016 -4.365 -14.396 1.00 62.03 184 VAL A N 1
ATOM 1484 C CA . VAL A 1 184 ? 7.658 -3.037 -14.917 1.00 62.03 184 VAL A CA 1
ATOM 1485 C C . VAL A 1 184 ? 8.253 -1.966 -14.013 1.00 62.03 184 VAL A C 1
ATOM 1487 O O . VAL A 1 184 ? 8.389 -2.172 -12.805 1.00 62.03 184 VAL A O 1
ATOM 1490 N N . ARG A 1 185 ? 8.608 -0.818 -14.589 1.00 70.94 185 ARG A N 1
ATOM 1491 C CA . ARG A 1 185 ? 8.928 0.396 -13.829 1.00 70.94 185 ARG A CA 1
ATOM 1492 C C . ARG A 1 185 ? 8.002 1.515 -14.268 1.00 70.94 185 ARG A C 1
ATOM 1494 O O . ARG A 1 185 ? 7.677 1.593 -15.445 1.00 70.94 185 ARG A O 1
ATOM 1501 N N . SER A 1 186 ? 7.605 2.372 -13.342 1.00 75.75 186 SER A N 1
ATOM 1502 C CA . SER A 1 186 ? 6.739 3.515 -13.609 1.00 75.75 186 SER A CA 1
ATOM 1503 C C . SER A 1 186 ? 7.388 4.804 -13.122 1.00 75.75 186 SER A C 1
ATOM 1505 O O . SER A 1 186 ? 8.138 4.812 -12.140 1.00 75.75 186 SER A O 1
ATOM 1507 N N . MET A 1 187 ? 7.104 5.901 -13.813 1.00 74.31 187 MET A N 1
ATOM 1508 C CA . MET A 1 187 ? 7.525 7.234 -13.411 1.00 74.31 187 MET A CA 1
ATOM 1509 C C . MET A 1 187 ? 6.494 8.262 -13.859 1.00 74.31 187 MET A C 1
ATOM 1511 O O . MET A 1 187 ? 6.040 8.233 -14.998 1.00 74.31 187 MET A O 1
ATOM 1515 N N . ILE A 1 188 ? 6.157 9.192 -12.968 1.00 71.00 188 ILE A N 1
ATOM 1516 C CA . ILE A 1 188 ? 5.435 10.407 -13.338 1.00 71.00 188 ILE A CA 1
ATOM 1517 C C . ILE A 1 188 ? 6.472 11.449 -13.736 1.00 71.00 188 ILE A C 1
ATOM 1519 O O . ILE A 1 188 ? 7.416 11.696 -12.983 1.00 71.00 188 ILE A O 1
ATOM 1523 N N . ILE A 1 189 ? 6.293 12.042 -14.910 1.00 72.94 189 ILE A N 1
ATOM 1524 C CA . ILE A 1 189 ? 7.129 13.131 -15.401 1.00 72.94 189 ILE A CA 1
ATOM 1525 C C . ILE A 1 189 ? 6.321 14.418 -15.345 1.00 72.94 189 ILE A C 1
ATOM 1527 O O . ILE A 1 189 ? 5.177 14.462 -15.796 1.00 72.94 189 ILE A O 1
ATOM 1531 N N . ASP A 1 190 ? 6.942 15.450 -14.788 1.00 78.12 190 ASP A N 1
ATOM 1532 C CA . ASP A 1 190 ? 6.419 16.805 -14.689 1.00 78.12 190 ASP A CA 1
ATOM 1533 C C . ASP A 1 190 ? 7.466 17.774 -15.247 1.00 78.12 190 ASP A C 1
ATOM 1535 O O . ASP A 1 190 ? 8.606 17.807 -14.779 1.00 78.12 190 ASP A O 1
ATOM 1539 N N . ASP A 1 191 ? 7.089 18.553 -16.258 1.00 79.00 191 ASP A N 1
ATOM 1540 C CA . ASP A 1 191 ? 7.948 19.571 -16.874 1.00 79.00 191 ASP A CA 1
ATOM 1541 C C . ASP A 1 191 ? 7.588 21.010 -16.439 1.00 79.00 191 ASP A C 1
ATOM 1543 O O . ASP A 1 191 ? 8.099 21.995 -16.981 1.00 79.00 191 ASP A O 1
ATOM 1547 N N . GLY A 1 192 ? 6.677 21.158 -15.471 1.00 74.06 192 GLY A N 1
ATOM 1548 C CA . GLY A 1 192 ? 6.156 22.434 -14.979 1.00 74.06 192 GLY A CA 1
ATOM 1549 C C . GLY A 1 192 ? 5.055 23.055 -15.852 1.00 74.06 192 GLY A C 1
ATOM 1550 O O . GLY A 1 192 ? 4.480 24.095 -15.494 1.00 74.06 192 GLY A O 1
ATOM 1551 N N . ARG A 1 193 ? 4.729 22.455 -17.002 1.00 79.62 193 ARG A N 1
ATOM 1552 C CA . ARG A 1 193 ? 3.600 22.832 -17.878 1.00 79.62 193 ARG A CA 1
ATOM 1553 C C . ARG A 1 193 ? 2.573 21.718 -18.001 1.00 79.62 193 ARG A C 1
ATOM 1555 O O . ARG A 1 193 ? 1.388 22.016 -18.143 1.00 79.62 193 ARG A O 1
ATOM 1562 N N . SER A 1 194 ? 3.020 20.481 -17.912 1.00 78.50 194 SER A N 1
ATOM 1563 C CA . SER A 1 194 ? 2.218 19.288 -18.064 1.00 78.50 194 SER A CA 1
ATOM 1564 C C . SER A 1 194 ? 2.768 18.148 -17.217 1.00 78.50 194 SER A C 1
ATOM 1566 O O . SER A 1 194 ? 3.916 18.179 -16.774 1.00 78.50 194 SER A O 1
ATOM 1568 N N . MET A 1 195 ? 1.928 17.142 -17.001 1.00 77.38 195 MET A N 1
ATOM 1569 C CA . MET A 1 195 ? 2.284 15.924 -16.287 1.00 77.38 195 MET A CA 1
ATOM 1570 C C . MET A 1 195 ? 1.773 14.697 -17.038 1.00 77.38 195 MET A C 1
ATOM 1572 O O . MET A 1 195 ? 0.681 14.726 -17.615 1.00 77.38 195 MET A O 1
ATOM 1576 N N . TRP A 1 196 ? 2.541 13.611 -17.020 1.00 80.75 196 TRP A N 1
ATOM 1577 C CA . TRP A 1 196 ? 2.140 12.321 -17.584 1.00 80.75 196 TRP A CA 1
ATOM 1578 C C . TRP A 1 196 ? 2.810 11.153 -16.854 1.00 80.75 196 TRP A C 1
ATOM 1580 O O . TRP A 1 196 ? 3.758 11.339 -16.092 1.00 80.75 196 TRP A O 1
ATOM 1590 N N . LEU A 1 197 ? 2.303 9.943 -17.087 1.00 78.19 197 LEU A N 1
ATOM 1591 C CA . LEU A 1 197 ? 2.847 8.694 -16.567 1.00 78.19 197 LEU A CA 1
ATOM 1592 C C . LEU A 1 197 ? 3.555 7.934 -17.691 1.00 78.19 197 LEU A C 1
ATOM 1594 O O . LEU A 1 197 ? 2.958 7.660 -18.733 1.00 78.19 197 LEU A O 1
ATOM 1598 N N . ASP A 1 198 ? 4.791 7.531 -17.432 1.00 82.06 198 ASP A N 1
ATOM 1599 C CA . ASP A 1 198 ? 5.550 6.609 -18.264 1.00 82.06 198 ASP A CA 1
ATOM 1600 C C . ASP A 1 198 ? 5.675 5.248 -17.568 1.00 82.06 198 ASP A C 1
ATOM 1602 O O . ASP A 1 198 ? 5.999 5.163 -16.380 1.00 82.06 198 ASP A O 1
ATOM 1606 N N . LEU A 1 199 ? 5.490 4.168 -18.327 1.00 80.94 199 LEU A N 1
ATOM 1607 C CA . LEU A 1 199 ? 5.783 2.799 -17.905 1.00 80.94 199 LEU A CA 1
ATOM 1608 C C . LEU A 1 199 ? 6.901 2.223 -18.771 1.00 80.94 199 LEU A C 1
ATOM 1610 O O . LEU A 1 199 ? 6.725 2.043 -19.973 1.00 80.94 199 LEU A O 1
ATOM 1614 N N . LEU A 1 200 ? 8.033 1.885 -18.166 1.00 80.88 200 LEU A N 1
ATOM 1615 C CA . LEU A 1 200 ? 9.126 1.192 -18.831 1.00 80.88 200 LEU A CA 1
ATOM 1616 C C . LEU A 1 200 ? 8.92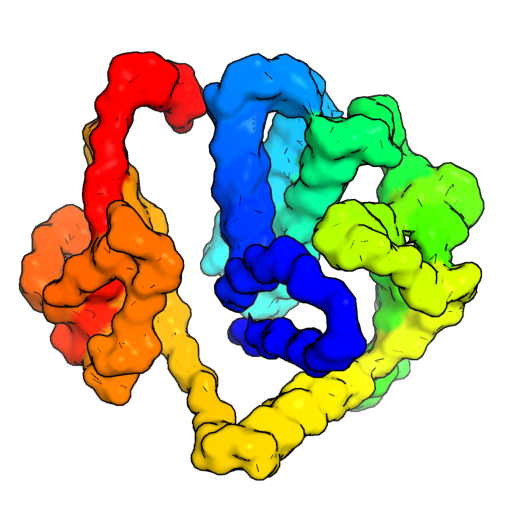4 -0.322 -18.727 1.00 80.88 200 LEU A C 1
ATOM 1618 O O . LEU A 1 200 ? 8.886 -0.886 -17.625 1.00 80.88 200 LEU A O 1
ATOM 1622 N N . ILE A 1 201 ? 8.832 -0.979 -19.880 1.00 81.00 201 ILE A N 1
ATOM 1623 C CA . ILE A 1 201 ? 8.611 -2.420 -19.997 1.00 81.00 201 ILE A CA 1
ATOM 1624 C C . ILE A 1 201 ? 9.679 -3.079 -20.881 1.00 81.00 201 ILE A C 1
ATOM 1626 O O . ILE A 1 201 ? 10.133 -2.476 -21.856 1.00 81.00 201 ILE A O 1
ATOM 1630 N N . PRO A 1 202 ? 10.074 -4.335 -20.603 1.00 78.56 202 PRO A N 1
ATOM 1631 C CA . PRO A 1 202 ? 10.950 -5.069 -21.508 1.00 78.56 202 PRO A CA 1
ATOM 1632 C C . PRO A 1 202 ? 10.268 -5.303 -22.862 1.00 78.56 202 PRO A C 1
ATOM 1634 O O . PRO A 1 202 ? 9.075 -5.613 -22.913 1.00 78.56 202 PRO A O 1
ATOM 1637 N N . SER A 1 203 ? 11.031 -5.233 -23.955 1.00 83.19 203 SER A N 1
ATOM 1638 C CA . SER A 1 203 ? 10.510 -5.454 -25.318 1.00 83.19 203 SER A CA 1
ATOM 1639 C C . SER A 1 203 ? 9.828 -6.797 -25.533 1.00 83.19 203 SER A C 1
ATOM 1641 O O . SER A 1 203 ? 8.925 -6.888 -26.355 1.00 83.19 203 SER A O 1
ATOM 1643 N N . SER A 1 204 ? 10.187 -7.821 -24.761 1.00 77.69 204 SER A N 1
ATOM 1644 C CA . SER A 1 204 ? 9.543 -9.135 -24.810 1.00 77.69 204 SER A CA 1
ATOM 1645 C C . SER A 1 204 ? 8.079 -9.148 -24.340 1.00 77.69 204 SER A C 1
ATOM 1647 O O . SER A 1 204 ? 7.410 -10.161 -24.510 1.00 77.69 204 SER A O 1
ATOM 1649 N N . TYR A 1 205 ? 7.587 -8.068 -23.722 1.00 72.06 205 TYR A N 1
ATOM 1650 C CA . TYR A 1 205 ? 6.241 -7.969 -23.132 1.00 72.06 205 TYR A CA 1
ATOM 1651 C C . TYR A 1 205 ? 5.404 -6.825 -23.720 1.00 72.06 205 TYR A C 1
ATOM 1653 O O . TYR A 1 205 ? 4.402 -6.398 -23.147 1.00 72.06 205 TYR A O 1
ATOM 1661 N N . ASP A 1 206 ? 5.813 -6.317 -24.873 1.00 69.88 206 ASP A N 1
ATOM 1662 C CA . ASP A 1 206 ? 5.315 -5.091 -25.489 1.00 69.88 206 ASP A CA 1
ATOM 1663 C C . ASP A 1 206 ? 3.879 -5.156 -26.043 1.00 69.88 206 ASP A C 1
ATOM 1665 O O . ASP A 1 206 ? 3.317 -4.127 -26.418 1.00 69.88 206 ASP A O 1
ATOM 1669 N N . THR A 1 207 ? 3.302 -6.355 -26.099 1.00 70.00 207 THR A N 1
ATOM 1670 C CA . THR A 1 207 ? 1.926 -6.650 -26.530 1.00 70.00 207 THR A CA 1
ATOM 1671 C C . THR A 1 207 ? 0.982 -6.933 -25.361 1.00 70.00 207 THR A C 1
ATOM 1673 O O . THR A 1 207 ? -0.226 -7.038 -25.559 1.00 70.00 207 THR A O 1
ATOM 1676 N N . VAL A 1 208 ? 1.514 -7.050 -24.140 1.00 68.38 208 VAL A N 1
ATOM 1677 C CA . VAL A 1 208 ? 0.754 -7.492 -22.958 1.00 68.38 208 VAL A CA 1
ATOM 1678 C C . VAL A 1 208 ? 0.031 -6.330 -22.268 1.00 68.38 208 VAL A C 1
ATOM 1680 O O . VAL A 1 208 ? -0.971 -6.536 -21.587 1.00 68.38 208 VAL A O 1
ATOM 1683 N N . PHE A 1 209 ? 0.510 -5.098 -22.444 1.00 64.38 209 PHE A N 1
ATOM 1684 C CA . PHE A 1 209 ? -0.011 -3.929 -21.740 1.00 64.38 209 PHE A CA 1
ATOM 1685 C C . PHE A 1 209 ? -1.006 -3.145 -22.588 1.00 64.38 209 PHE A C 1
ATOM 1687 O O . PHE A 1 209 ? -0.707 -2.720 -23.701 1.00 64.38 209 PHE A O 1
ATOM 1694 N N . GLN A 1 210 ? -2.182 -2.897 -22.016 1.00 64.06 210 GLN A N 1
ATOM 1695 C CA . GLN A 1 210 ? -3.197 -2.012 -22.576 1.00 64.06 210 GLN A CA 1
ATOM 1696 C C . GLN A 1 210 ? -3.792 -1.164 -21.456 1.00 64.06 210 GLN A C 1
ATOM 1698 O O . GLN A 1 210 ? -4.063 -1.672 -20.364 1.00 64.06 210 GLN A O 1
ATOM 1703 N N . SER A 1 211 ? -4.029 0.120 -21.730 1.00 57.22 211 SER A N 1
ATOM 1704 C CA . SER A 1 211 ? -4.815 0.942 -20.814 1.00 57.22 211 SER A CA 1
ATOM 1705 C C . SER A 1 211 ? -6.251 0.442 -20.781 1.00 57.22 211 SER A C 1
ATOM 1707 O O . SER A 1 211 ? -6.875 0.223 -21.816 1.00 57.22 211 SER A O 1
ATOM 1709 N N . GLN A 1 212 ? -6.782 0.282 -19.574 1.00 53.88 212 GLN A N 1
ATOM 1710 C CA . GLN A 1 212 ? -8.193 -0.035 -19.352 1.00 53.88 212 GLN A CA 1
ATOM 1711 C C . GLN A 1 212 ? -9.054 1.235 -19.248 1.00 53.88 212 GLN A C 1
ATOM 1713 O O . GLN A 1 212 ? -10.272 1.150 -19.098 1.00 53.88 212 GLN A O 1
ATOM 1718 N N . ILE A 1 213 ? -8.435 2.417 -19.314 1.00 51.81 213 ILE A N 1
ATOM 1719 C CA . ILE A 1 213 ? -9.115 3.707 -19.270 1.00 51.81 213 ILE A CA 1
ATOM 1720 C C . ILE A 1 213 ? -9.373 4.133 -20.713 1.00 51.81 213 ILE A C 1
ATOM 1722 O O . ILE A 1 213 ? -8.443 4.465 -21.446 1.00 51.81 213 ILE A O 1
ATOM 1726 N N . ILE A 1 214 ? -10.652 4.149 -21.098 1.00 50.75 214 ILE A N 1
ATOM 1727 C CA . ILE A 1 214 ? -11.130 4.383 -22.475 1.00 50.75 214 ILE A CA 1
ATOM 1728 C C . ILE A 1 214 ? -10.526 5.654 -23.103 1.00 50.75 214 ILE A C 1
ATOM 1730 O O . ILE A 1 214 ? -10.265 5.681 -24.300 1.00 50.75 214 ILE A O 1
ATOM 1734 N N . ASN A 1 215 ? -10.238 6.677 -22.292 1.00 58.09 215 ASN A N 1
ATOM 1735 C CA . ASN A 1 215 ? -9.721 7.973 -22.745 1.00 58.09 215 ASN A CA 1
ATOM 1736 C C . ASN A 1 215 ? -8.248 8.220 -22.380 1.00 58.09 215 ASN A C 1
ATOM 1738 O O . ASN A 1 215 ? -7.800 9.363 -22.382 1.00 58.09 215 ASN A O 1
ATOM 1742 N N . MET A 1 216 ? -7.500 7.176 -22.025 1.00 61.19 216 MET A N 1
ATOM 1743 C CA . MET A 1 216 ? -6.077 7.289 -21.708 1.00 61.19 216 MET A CA 1
ATOM 1744 C C . MET A 1 216 ? -5.296 6.161 -22.381 1.00 61.19 216 MET A C 1
ATOM 1746 O O . MET A 1 216 ? -4.749 5.303 -21.685 1.00 61.19 216 MET A O 1
ATOM 1750 N N . PRO A 1 217 ? -5.281 6.096 -23.725 1.00 76.50 217 PRO A N 1
ATOM 1751 C CA . PRO A 1 217 ? -4.446 5.137 -24.430 1.00 76.50 217 PRO A CA 1
ATOM 1752 C C . PRO A 1 217 ? -2.973 5.352 -24.064 1.00 76.50 217 PRO A C 1
ATOM 1754 O O . PRO A 1 217 ? -2.546 6.462 -23.737 1.00 76.50 217 PRO A O 1
ATOM 1757 N N . LEU A 1 218 ? -2.212 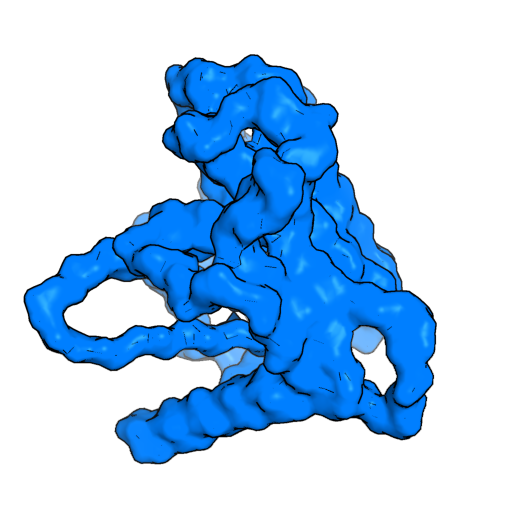4.261 -24.102 1.00 79.75 218 LEU A N 1
ATOM 1758 C CA . LEU A 1 218 ? -0.771 4.306 -23.908 1.00 79.75 218 LEU A CA 1
ATOM 1759 C C . LEU A 1 218 ? -0.111 4.470 -25.272 1.00 79.75 218 LEU A C 1
ATOM 1761 O O . LEU A 1 218 ? -0.230 3.590 -26.125 1.00 79.75 218 LEU A O 1
ATOM 1765 N N . ASP A 1 219 ? 0.573 5.590 -25.461 1.00 89.25 219 ASP A N 1
ATOM 1766 C CA . ASP A 1 219 ? 1.453 5.803 -26.596 1.00 89.25 219 ASP A CA 1
ATOM 1767 C C . ASP A 1 219 ? 2.744 5.018 -26.377 1.00 89.25 219 ASP A C 1
ATOM 1769 O O . ASP A 1 219 ? 3.400 5.129 -25.340 1.00 89.25 219 ASP A O 1
ATOM 1773 N N . LYS A 1 220 ? 3.093 4.177 -27.342 1.00 90.69 220 LYS A N 1
ATOM 1774 C CA . LYS A 1 220 ? 4.233 3.274 -27.230 1.00 90.69 220 LYS A CA 1
ATOM 1775 C C . LYS A 1 220 ? 5.408 3.860 -27.988 1.00 90.69 220 LYS A C 1
ATOM 1777 O O . LYS A 1 220 ? 5.336 4.030 -29.200 1.00 90.69 220 LYS A O 1
ATOM 1782 N N . LYS A 1 221 ? 6.512 4.071 -27.277 1.00 91.69 221 LYS A N 1
ATOM 1783 C CA . LYS A 1 221 ? 7.774 4.558 -27.838 1.00 91.69 221 LYS A CA 1
ATOM 1784 C C . LYS A 1 221 ? 8.919 3.651 -27.436 1.00 91.69 221 LYS A C 1
ATOM 1786 O O . LYS A 1 221 ? 8.952 3.134 -26.319 1.00 91.69 221 LYS A O 1
ATOM 1791 N N . GLN A 1 222 ? 9.883 3.447 -28.322 1.00 90.56 222 GLN A N 1
ATOM 1792 C CA . GLN A 1 222 ? 11.160 2.875 -27.903 1.00 90.56 222 GLN A CA 1
ATOM 1793 C C . GLN A 1 222 ? 11.871 3.861 -26.977 1.00 90.56 222 GLN A C 1
ATOM 1795 O O . GLN A 1 222 ? 11.791 5.073 -27.175 1.00 90.56 222 GLN A O 1
ATOM 1800 N N . PHE A 1 223 ? 12.626 3.370 -25.991 1.00 87.69 223 PHE A N 1
ATOM 1801 C CA . PHE A 1 223 ? 13.383 4.255 -25.098 1.00 87.69 223 PHE A CA 1
ATOM 1802 C C . PHE A 1 223 ? 14.316 5.214 -25.867 1.00 87.69 223 PHE A C 1
ATOM 1804 O O . PHE A 1 223 ? 14.531 6.361 -25.476 1.00 87.69 223 PHE A O 1
ATOM 1811 N N . LEU A 1 224 ? 14.843 4.766 -27.010 1.00 88.25 224 LEU A N 1
ATOM 1812 C CA . LEU A 1 224 ? 15.665 5.570 -27.916 1.00 88.25 224 LEU A CA 1
ATOM 1813 C C . LEU A 1 224 ? 14.919 6.745 -28.568 1.00 88.25 224 LEU A C 1
ATOM 1815 O O . LEU A 1 224 ? 15.565 7.731 -28.922 1.00 88.25 224 LEU A O 1
ATOM 1819 N N . GLU A 1 225 ? 13.597 6.676 -28.679 1.00 91.88 225 GLU A N 1
ATOM 1820 C CA . GLU A 1 225 ? 12.744 7.701 -29.295 1.00 91.88 225 GLU A CA 1
ATOM 1821 C C . GLU A 1 225 ? 12.330 8.798 -28.306 1.00 91.88 225 GLU A C 1
ATOM 1823 O O . GLU A 1 225 ? 11.812 9.835 -28.719 1.00 91.88 225 GLU A O 1
ATOM 1828 N N . LEU A 1 226 ? 12.581 8.604 -27.007 1.00 90.12 226 LEU A N 1
ATOM 1829 C CA . LEU A 1 226 ? 12.308 9.616 -25.990 1.00 90.12 226 LEU A CA 1
ATOM 1830 C C . LEU A 1 226 ? 13.169 10.870 -26.190 1.00 90.12 226 LEU A C 1
ATOM 1832 O O . LEU A 1 226 ? 14.320 10.807 -26.652 1.00 90.12 226 LEU A O 1
ATOM 1836 N N . SER A 1 227 ? 12.629 12.014 -25.775 1.00 90.19 227 SER A N 1
ATOM 1837 C CA . SER A 1 227 ? 13.370 13.270 -25.717 1.00 90.19 227 SER A CA 1
ATOM 1838 C C . SER A 1 227 ? 14.560 13.175 -24.755 1.00 90.19 227 SER A C 1
ATOM 1840 O O . SER A 1 227 ? 14.644 12.291 -23.899 1.00 90.19 227 SER A O 1
ATOM 1842 N N . HIS A 1 228 ? 15.511 14.102 -24.890 1.00 90.19 228 HIS A N 1
ATOM 1843 C CA . HIS A 1 228 ? 16.664 14.153 -23.990 1.00 90.19 228 HIS A CA 1
ATOM 1844 C C . HIS A 1 228 ? 16.237 14.339 -22.525 1.00 90.19 228 HIS A C 1
ATOM 1846 O O . HIS A 1 228 ? 16.742 13.633 -21.659 1.00 90.19 228 HIS A O 1
ATOM 1852 N N . PHE A 1 229 ? 15.252 15.210 -22.280 1.00 87.56 229 PHE A N 1
ATOM 1853 C CA . PHE A 1 229 ? 14.677 15.442 -20.955 1.00 87.56 229 PHE A CA 1
ATOM 1854 C C . PHE A 1 229 ? 14.054 14.168 -20.366 1.00 87.56 229 PHE A C 1
ATOM 1856 O O . PHE A 1 229 ? 14.400 13.782 -19.257 1.00 87.56 229 PHE A O 1
ATOM 1863 N N . GLU A 1 230 ? 13.199 13.464 -21.114 1.00 84.12 230 GLU A N 1
ATOM 1864 C CA . GLU A 1 230 ? 12.574 12.213 -20.647 1.00 84.12 230 GLU A CA 1
ATOM 1865 C C . GLU A 1 230 ? 13.626 11.143 -20.311 1.00 84.12 230 GLU A C 1
ATOM 1867 O O . GLU A 1 230 ? 13.546 10.492 -19.267 1.00 84.12 230 GLU A O 1
ATOM 1872 N N . LYS A 1 231 ? 14.656 10.991 -21.155 1.00 87.88 231 LYS A N 1
ATOM 1873 C CA . LYS A 1 231 ? 15.777 10.072 -20.892 1.00 87.88 231 LYS A CA 1
ATOM 1874 C C . LYS A 1 231 ? 16.525 10.449 -19.619 1.00 87.88 231 LYS A C 1
ATOM 1876 O O . LYS A 1 231 ? 16.846 9.568 -18.827 1.00 87.88 231 LYS A O 1
ATOM 1881 N N . GLU A 1 232 ? 16.797 11.735 -19.420 1.00 83.75 232 GLU A N 1
ATOM 1882 C CA . GLU A 1 232 ? 17.450 12.244 -18.216 1.00 83.75 232 GLU A CA 1
ATOM 1883 C C . GLU A 1 232 ? 16.611 11.955 -16.965 1.00 83.75 232 GLU A C 1
ATOM 1885 O O . GLU A 1 232 ? 17.146 11.412 -16.002 1.00 83.75 232 GLU A O 1
ATOM 1890 N N . GLN A 1 233 ? 15.294 12.195 -16.998 1.00 80.06 233 GLN A N 1
ATOM 1891 C CA . GLN A 1 233 ? 14.394 11.858 -15.888 1.00 80.06 233 GLN A CA 1
ATOM 1892 C C . GLN A 1 233 ? 14.429 10.358 -15.559 1.00 80.06 233 GLN A C 1
ATOM 1894 O O . GLN A 1 233 ? 14.531 9.975 -14.391 1.00 80.06 233 GLN A O 1
ATOM 1899 N N . TRP A 1 234 ? 14.421 9.489 -16.576 1.00 78.62 234 TRP A N 1
ATOM 1900 C CA . TRP A 1 234 ? 14.509 8.034 -16.392 1.00 78.62 234 TRP A CA 1
ATOM 1901 C C . TRP A 1 234 ? 15.859 7.589 -15.821 1.00 78.62 234 TRP A C 1
ATOM 1903 O O . TRP A 1 234 ? 15.910 6.705 -14.963 1.00 78.62 234 TRP A O 1
ATOM 1913 N N . LEU A 1 235 ? 16.955 8.205 -16.267 1.00 80.00 235 LEU A N 1
ATOM 1914 C CA . LEU A 1 235 ? 18.295 7.918 -15.760 1.00 80.00 235 LEU A CA 1
ATOM 1915 C C . LEU A 1 235 ? 18.481 8.425 -14.327 1.00 80.00 235 LEU A C 1
ATOM 1917 O O . LEU A 1 235 ? 19.029 7.694 -13.509 1.00 80.00 235 LEU A O 1
ATOM 1921 N N . LEU A 1 236 ? 17.994 9.624 -13.998 1.00 72.69 236 LEU A N 1
ATOM 1922 C CA . LEU A 1 236 ? 18.077 10.206 -12.655 1.00 72.69 236 LEU A CA 1
ATOM 1923 C C . LEU A 1 236 ? 17.251 9.413 -11.640 1.00 72.69 236 LEU A C 1
ATOM 1925 O O . LEU A 1 236 ? 17.758 9.060 -10.575 1.00 72.69 236 LEU A O 1
ATOM 1929 N N . SER A 1 237 ? 16.008 9.070 -11.985 1.00 65.75 237 SER A N 1
ATOM 1930 C CA . SER A 1 237 ? 15.124 8.267 -11.126 1.00 65.75 237 SER A CA 1
ATOM 1931 C C . SER A 1 237 ? 15.657 6.856 -10.859 1.00 65.75 237 SER A C 1
ATOM 1933 O O . SER A 1 237 ? 15.275 6.231 -9.871 1.00 65.75 237 SER A O 1
ATOM 1935 N N . HIS A 1 238 ? 16.573 6.360 -11.698 1.00 65.38 238 HIS A N 1
ATOM 1936 C CA . HIS A 1 238 ? 17.127 5.010 -11.602 1.00 65.38 238 HIS A CA 1
ATOM 1937 C C . HIS A 1 238 ? 18.662 4.979 -11.603 1.00 65.38 238 HIS A C 1
ATOM 1939 O O . HIS A 1 238 ? 19.250 3.954 -11.956 1.00 65.38 238 HIS A O 1
ATOM 1945 N N . ALA A 1 239 ? 19.315 6.065 -11.169 1.00 55.50 239 ALA A N 1
ATOM 1946 C CA . ALA A 1 239 ? 20.766 6.270 -11.271 1.00 55.50 239 ALA A CA 1
ATOM 1947 C C . ALA A 1 239 ? 21.614 5.195 -10.559 1.00 55.50 239 ALA A C 1
ATOM 1949 O O . ALA A 1 239 ? 22.807 5.064 -10.815 1.00 55.50 239 ALA A O 1
ATOM 1950 N N . GLN A 1 240 ? 21.001 4.400 -9.679 1.00 51.38 240 GLN A N 1
ATOM 1951 C CA . GLN A 1 240 ? 21.654 3.308 -8.955 1.00 51.38 240 GLN A CA 1
ATOM 1952 C C . GLN A 1 240 ? 21.646 1.964 -9.703 1.00 51.38 240 GLN A C 1
ATOM 1954 O O . GLN A 1 240 ? 22.192 0.982 -9.202 1.00 51.38 240 GLN A O 1
ATOM 1959 N N . VAL A 1 241 ? 21.025 1.882 -10.883 1.00 53.12 241 VAL A N 1
ATOM 1960 C CA . VAL A 1 241 ? 20.899 0.631 -11.638 1.00 53.12 241 VAL A CA 1
ATOM 1961 C C . VAL A 1 241 ? 21.822 0.669 -12.856 1.00 53.12 241 VAL A C 1
ATOM 1963 O O . VAL A 1 241 ? 21.561 1.387 -13.816 1.00 53.12 241 VAL A O 1
ATOM 1966 N N . THR A 1 242 ? 22.865 -0.164 -12.870 1.00 54.50 242 THR A N 1
ATOM 1967 C CA . THR A 1 242 ? 23.679 -0.467 -14.063 1.00 54.50 242 THR A CA 1
ATOM 1968 C C . THR A 1 242 ? 22.883 -1.331 -15.046 1.00 54.50 242 THR A C 1
ATOM 1970 O O . THR A 1 242 ? 23.194 -2.496 -15.287 1.00 54.50 242 THR A O 1
ATOM 1973 N N . LYS A 1 243 ? 21.797 -0.782 -15.599 1.00 64.12 243 LYS A N 1
ATOM 1974 C CA . LYS A 1 243 ? 20.966 -1.445 -16.606 1.00 64.12 243 LYS A CA 1
ATOM 1975 C C . LYS A 1 243 ? 20.805 -0.540 -17.822 1.00 64.12 243 LYS A C 1
ATOM 1977 O O . LYS A 1 243 ? 20.468 0.631 -17.697 1.00 64.12 243 LYS A O 1
ATOM 1982 N N . SER A 1 244 ? 21.034 -1.114 -19.000 1.00 74.00 244 SER A N 1
ATOM 1983 C CA . SER A 1 244 ? 20.692 -0.481 -20.270 1.00 74.00 244 SER A CA 1
ATOM 1984 C C . SER A 1 244 ? 19.185 -0.577 -20.506 1.00 74.00 244 SER A C 1
ATOM 1986 O O . SER A 1 244 ? 18.616 -1.662 -20.384 1.00 74.00 244 SER A O 1
ATOM 1988 N N . TYR A 1 245 ? 18.559 0.542 -20.867 1.00 78.19 245 TYR A N 1
ATOM 1989 C CA . TYR A 1 245 ? 17.143 0.614 -21.251 1.00 78.19 245 TYR A CA 1
ATOM 1990 C C . TYR A 1 245 ? 16.949 0.630 -22.774 1.00 78.19 245 TYR A C 1
ATOM 1992 O O . TYR A 1 245 ? 15.839 0.809 -23.255 1.00 78.19 245 TYR A O 1
ATOM 2000 N N . LEU A 1 246 ? 18.020 0.444 -23.556 1.00 80.56 246 LEU A N 1
ATOM 2001 C CA . LEU A 1 246 ? 17.995 0.599 -25.018 1.00 80.56 246 LEU A CA 1
ATOM 2002 C C . LEU A 1 246 ? 17.024 -0.355 -25.728 1.00 80.56 246 LEU A C 1
ATOM 2004 O O . LEU A 1 246 ? 16.519 -0.026 -26.795 1.00 80.56 246 LEU A O 1
ATOM 2008 N N . SER A 1 247 ? 16.783 -1.528 -25.142 1.00 82.25 247 SER A N 1
ATOM 2009 C CA . SER A 1 247 ? 15.854 -2.540 -25.650 1.00 82.25 247 SER A CA 1
ATOM 2010 C C . SER A 1 247 ? 14.458 -2.464 -25.029 1.00 82.25 247 SER A C 1
ATOM 2012 O O . SER A 1 247 ? 13.635 -3.326 -25.325 1.00 82.25 247 SER A O 1
ATOM 2014 N N . ASP A 1 248 ? 14.208 -1.522 -24.121 1.00 85.94 248 ASP A N 1
ATOM 2015 C CA . ASP A 1 248 ? 12.944 -1.412 -23.394 1.00 85.94 248 ASP A CA 1
ATOM 2016 C C . ASP A 1 248 ? 12.003 -0.423 -24.125 1.00 85.94 248 ASP A C 1
ATOM 2018 O O . ASP A 1 248 ? 12.445 0.507 -24.811 1.00 85.94 248 ASP A O 1
ATOM 2022 N N . TYR A 1 249 ? 10.691 -0.638 -24.002 1.00 89.12 249 TYR A N 1
ATOM 2023 C CA . TYR A 1 249 ? 9.671 0.306 -24.471 1.00 89.12 249 TYR A CA 1
ATOM 2024 C C . TYR A 1 249 ? 9.180 1.165 -23.315 1.00 89.12 249 TYR A C 1
ATOM 2026 O O . TYR A 1 249 ? 9.041 0.684 -22.192 1.00 89.12 249 TYR A O 1
ATOM 2034 N N . VAL A 1 250 ? 8.844 2.412 -23.625 1.00 88.50 250 VAL A N 1
ATOM 2035 C CA . VAL A 1 250 ? 8.067 3.287 -22.757 1.00 88.50 250 VAL A CA 1
ATOM 2036 C C . VAL A 1 250 ? 6.636 3.346 -23.269 1.00 88.50 250 VAL A C 1
ATOM 2038 O O . VAL A 1 250 ? 6.386 3.652 -24.434 1.00 88.50 250 VAL A O 1
ATOM 2041 N N . LEU A 1 251 ? 5.699 3.035 -22.384 1.00 85.94 251 LEU A N 1
ATOM 2042 C CA . LEU A 1 251 ? 4.276 3.247 -22.579 1.00 85.94 251 LEU A CA 1
ATOM 2043 C C . LEU A 1 251 ? 3.891 4.530 -21.846 1.00 85.94 251 LEU A C 1
ATOM 2045 O O . LEU A 1 251 ? 3.873 4.558 -20.617 1.00 85.94 251 LEU A O 1
ATOM 2049 N N . LYS A 1 252 ? 3.625 5.584 -22.608 1.00 87.75 252 LYS A N 1
ATOM 2050 C CA . LYS A 1 252 ? 3.376 6.941 -22.128 1.00 87.75 252 LYS A CA 1
ATOM 2051 C C . LYS A 1 252 ? 1.885 7.257 -22.181 1.00 87.75 252 LYS A C 1
ATOM 2053 O O . LYS A 1 252 ? 1.223 7.002 -23.183 1.00 87.75 252 LYS A O 1
ATOM 2058 N N . THR A 1 253 ? 1.330 7.820 -21.117 1.00 80.62 253 THR A N 1
ATOM 2059 C CA . THR A 1 253 ? -0.041 8.348 -21.142 1.00 80.62 253 THR A CA 1
ATOM 2060 C C . THR A 1 253 ? -0.095 9.684 -21.880 1.00 80.62 253 THR A C 1
ATOM 2062 O O . THR A 1 253 ? 0.921 10.358 -22.046 1.00 80.62 253 THR A O 1
ATOM 2065 N N . HIS A 1 254 ? -1.291 10.130 -22.270 1.00 81.06 254 HIS A N 1
ATOM 2066 C CA . HIS A 1 254 ? -1.461 11.508 -22.732 1.00 81.06 254 HIS A CA 1
ATOM 2067 C C . HIS A 1 254 ? -1.031 12.528 -21.668 1.00 81.06 254 HIS A C 1
ATOM 2069 O O . HIS A 1 254 ? -1.222 12.317 -20.469 1.00 81.06 254 HIS A O 1
ATOM 2075 N N . GLU A 1 255 ? -0.472 13.641 -22.139 1.00 83.00 255 GLU A N 1
ATOM 2076 C CA . GLU A 1 255 ? -0.029 14.754 -21.304 1.00 83.00 255 GLU A CA 1
ATOM 2077 C C . GLU A 1 255 ? -1.224 15.549 -20.779 1.00 83.00 255 GLU A C 1
ATOM 2079 O O . GLU A 1 255 ? -2.124 15.946 -21.527 1.00 83.00 255 GLU A O 1
ATOM 2084 N N . ILE A 1 256 ? -1.222 15.804 -19.475 1.00 75.00 256 ILE A N 1
ATOM 2085 C CA . ILE A 1 256 ? -2.213 16.637 -18.805 1.00 75.00 256 ILE A CA 1
ATOM 2086 C C . ILE A 1 256 ? -1.587 18.007 -18.580 1.00 75.00 256 ILE A C 1
ATOM 2088 O O . ILE A 1 256 ? -0.691 18.156 -17.756 1.00 75.00 256 ILE A O 1
ATOM 2092 N N . ASN A 1 257 ? -2.067 19.021 -19.296 1.00 81.38 257 ASN A N 1
ATOM 2093 C CA . ASN A 1 257 ? -1.582 20.392 -19.147 1.00 81.38 257 ASN A CA 1
ATOM 2094 C C . ASN A 1 257 ? -2.112 21.042 -17.863 1.00 81.38 257 ASN A C 1
ATOM 2096 O O . ASN A 1 257 ? -3.300 20.938 -17.538 1.00 81.38 257 ASN A O 1
ATOM 2100 N N . TYR A 1 258 ? -1.258 21.789 -17.166 1.00 70.50 258 TYR A N 1
ATOM 2101 C CA . TYR A 1 258 ? -1.688 22.614 -16.046 1.00 70.50 258 TYR A CA 1
ATOM 2102 C C . TYR A 1 258 ? -2.578 23.755 -16.535 1.00 70.50 258 TYR A C 1
ATOM 2104 O O . TYR A 1 258 ? -2.194 24.559 -17.384 1.00 70.50 258 TYR A O 1
ATOM 2112 N N . THR A 1 259 ? -3.761 23.879 -15.943 1.00 72.50 259 THR A N 1
ATOM 2113 C CA . THR A 1 259 ? -4.544 25.113 -16.017 1.00 72.50 259 THR A CA 1
ATOM 2114 C C . THR A 1 259 ? -4.010 26.122 -14.997 1.00 72.50 259 THR A C 1
ATOM 2116 O O . THR A 1 259 ? -3.356 25.751 -14.018 1.00 72.50 259 THR A O 1
ATOM 2119 N N . GLN A 1 260 ? -4.297 27.410 -15.201 1.00 56.94 260 GLN A N 1
ATOM 2120 C CA . GLN A 1 260 ? -3.905 28.477 -14.270 1.00 56.94 260 GLN A CA 1
ATOM 2121 C C . GLN A 1 260 ? -4.428 28.204 -12.840 1.00 56.94 260 GLN A C 1
ATOM 2123 O O . GLN A 1 260 ? -3.682 28.363 -11.880 1.00 56.94 260 GLN A O 1
ATOM 2128 N N . ASP A 1 261 ? -5.637 27.637 -12.722 1.00 53.06 261 ASP A N 1
ATOM 2129 C CA . ASP A 1 261 ? -6.257 27.185 -11.461 1.00 53.06 261 ASP A CA 1
ATOM 2130 C C . ASP A 1 261 ? -5.582 25.960 -10.807 1.00 53.06 261 ASP A C 1
ATOM 2132 O O . ASP A 1 261 ? -5.767 25.711 -9.611 1.00 53.06 261 ASP A O 1
ATOM 2136 N N . ASN A 1 262 ? -4.837 25.163 -11.579 1.00 50.53 262 ASN A N 1
ATOM 2137 C CA . ASN A 1 262 ? -4.146 23.965 -11.092 1.00 50.53 262 ASN A CA 1
ATOM 2138 C C . ASN A 1 262 ? -2.691 24.259 -10.698 1.00 50.53 262 ASN A C 1
ATOM 2140 O O . ASN A 1 262 ? -2.179 23.629 -9.778 1.00 50.53 262 ASN A O 1
ATOM 2144 N N . ARG A 1 263 ? -2.040 25.248 -11.327 1.00 45.81 263 ARG A N 1
ATOM 2145 C CA . ARG A 1 263 ? -0.639 25.624 -11.059 1.00 45.81 263 ARG A CA 1
ATOM 2146 C C . ARG A 1 263 ? -0.404 26.141 -9.638 1.00 45.81 263 ARG A C 1
ATOM 2148 O O . ARG A 1 263 ? 0.587 25.779 -9.016 1.00 45.81 263 ARG A O 1
ATOM 2155 N N . GLU A 1 264 ? -1.334 26.927 -9.099 1.00 44.38 264 GLU A N 1
ATOM 2156 C CA . GLU A 1 264 ? -1.241 27.480 -7.734 1.00 44.38 264 GLU A CA 1
ATOM 2157 C C . GLU A 1 264 ? -1.455 26.435 -6.629 1.00 44.38 264 GLU A C 1
ATOM 2159 O O . GLU A 1 264 ? -1.237 26.714 -5.454 1.00 44.38 264 GLU A O 1
ATOM 2164 N N . LYS A 1 265 ? -1.896 25.225 -6.989 1.00 42.62 265 LYS A N 1
ATOM 2165 C CA . LYS A 1 265 ? -2.193 24.148 -6.038 1.00 42.62 265 LYS A CA 1
ATOM 2166 C C . LYS A 1 265 ? -1.090 23.081 -5.965 1.00 42.62 265 LYS A C 1
ATOM 2168 O O . LYS A 1 265 ? -1.135 22.247 -5.060 1.00 42.62 265 LYS A O 1
ATOM 2173 N N . VAL A 1 266 ? -0.143 23.101 -6.909 1.00 37.38 266 VAL A N 1
ATOM 2174 C CA . VAL A 1 266 ? 0.957 22.126 -7.058 1.00 37.38 266 VAL A CA 1
ATOM 2175 C C . VAL A 1 266 ? 2.251 22.592 -6.365 1.00 37.38 266 VAL A C 1
ATOM 2177 O O . VAL A 1 266 ? 3.056 21.746 -5.982 1.00 37.38 266 VAL A O 1
ATOM 2180 N N . ILE A 1 267 ? 2.425 23.904 -6.149 1.00 33.34 267 ILE A N 1
ATOM 2181 C CA . ILE A 1 267 ? 3.567 24.501 -5.422 1.00 33.34 267 ILE A CA 1
ATOM 2182 C C . ILE A 1 267 ? 3.322 24.492 -3.907 1.00 33.34 267 ILE A C 1
ATOM 2184 O O . ILE A 1 267 ? 2.207 24.870 -3.479 1.00 33.34 267 ILE A O 1
#

Sequence (267 aa):
MTFILCIPTKDYLPVEVKTTNDLAEQILEELEYLKFGKNKLFSTNAISSCIKQACIYYRDAKSVNWRSSGLLYYYSFLNLAKAYLGGKKMVTSTELTTTKILHGITADPLQIITNLMDFEIKIYPPTQNNSINTFSKFYESVTKKRWPFTGNILIQIKEIVGFSYEISREFQSLFNISPCVIPVRSMIIDDGRSMWLDLLIPSSYDTVFQSQIINMPLDKKQFLELSHFEKEQWLLSHAQVTKSYLSDYVLKTHEINYTQDNREKVI

pLDDT: mean 70.45, std 18.1, range [19.53, 91.94]

Radius of gyration: 20.8 Å; chains: 1; bounding box: 49×53×54 Å

Foldseek 3Di:
DDDDDDDDDDDDDDDDPPDDPPPLVVLLVVLLVVVLPPDPLLVDPLLVVLSVQLVVLQVVLLVDDPVCNVVSPLSSVLSSLLSVCSSVVVDDSVLSVDPLEDQQKDFDPPDDDPDQQAGKIKGAAQGDPNHGYSVQSSCCVVVVDHRPDRGIDIDGNNNVVVVVVVVQVVCCVPVVDNDDDWDKDKDWDDPLFWIKIKIKGALVCQPVDFDPPPQWTWDKDQLVPDDPVVVVVVCVSPVVDPDDSRRIIIGMTDIGGDDPSRSVVVD